Protein AF-A0A537MRG8-F1 (afdb_monomer_lite)

Radius of gyration: 18.33 Å; chains: 1; bounding box: 42×46×50 Å

Structure (mmCIF, N/CA/C/O backbone):
data_AF-A0A537MRG8-F1
#
_entry.id   AF-A0A537MRG8-F1
#
loop_
_atom_site.group_PDB
_atom_site.id
_atom_site.type_symbol
_atom_site.label_atom_id
_atom_site.label_alt_id
_atom_site.label_comp_id
_atom_site.label_asym_id
_atom_site.label_entity_id
_atom_site.label_seq_id
_atom_site.pdbx_PDB_ins_code
_atom_site.Cartn_x
_atom_site.Cartn_y
_atom_site.Cartn_z
_atom_site.occupancy
_atom_site.B_iso_or_equiv
_atom_site.auth_seq_id
_atom_site.auth_comp_id
_atom_site.auth_asym_id
_atom_site.auth_atom_id
_atom_site.pdbx_PDB_model_num
ATOM 1 N N . GLY A 1 1 ? -8.020 13.668 -5.322 1.00 26.58 1 GLY A N 1
ATOM 2 C CA . GLY A 1 1 ? -7.681 13.907 -3.895 1.00 26.58 1 GLY A CA 1
ATOM 3 C C . GLY A 1 1 ? -6.526 13.004 -3.499 1.00 26.58 1 GLY A C 1
ATOM 4 O O . GLY A 1 1 ? -6.367 12.020 -4.192 1.00 26.58 1 GLY A O 1
ATOM 5 N N . TYR A 1 2 ? -5.700 13.325 -2.490 1.00 33.53 2 TYR A N 1
ATOM 6 C CA . TYR A 1 2 ? -4.350 12.738 -2.342 1.00 33.53 2 TYR A CA 1
ATOM 7 C C . TYR A 1 2 ? -3.866 12.611 -0.873 1.00 33.53 2 TYR A C 1
ATOM 9 O O . TYR A 1 2 ? -4.000 13.575 -0.134 1.00 33.53 2 TYR A O 1
ATOM 17 N N . LEU A 1 3 ? -3.233 11.497 -0.453 1.00 45.75 3 LEU A N 1
ATOM 18 C CA . LEU A 1 3 ? -3.156 11.087 0.971 1.00 45.75 3 LEU A CA 1
ATOM 19 C C . LEU A 1 3 ? -1.751 10.579 1.432 1.00 45.75 3 LEU A C 1
ATOM 21 O O . LEU A 1 3 ? -1.005 10.009 0.633 1.00 45.75 3 LEU A O 1
ATOM 25 N N . ALA A 1 4 ? -1.395 10.826 2.708 1.00 33.62 4 ALA A N 1
ATOM 26 C CA . ALA A 1 4 ? -0.405 10.108 3.549 1.00 33.62 4 ALA A CA 1
ATOM 27 C C . ALA A 1 4 ? -0.673 10.315 5.067 1.00 33.62 4 ALA A C 1
ATOM 29 O O . ALA A 1 4 ? -1.428 11.216 5.421 1.00 33.62 4 ALA A O 1
ATOM 30 N N . ILE A 1 5 ? -0.070 9.497 5.950 1.00 36.22 5 ILE A N 1
ATOM 31 C CA . ILE A 1 5 ? -0.552 9.100 7.297 1.00 36.22 5 ILE A CA 1
ATOM 32 C C . ILE A 1 5 ? 0.479 9.387 8.428 1.00 36.22 5 ILE A C 1
ATOM 34 O O . ILE A 1 5 ? 1.421 8.621 8.518 1.00 36.22 5 ILE A O 1
ATOM 38 N N . PHE A 1 6 ? 0.295 10.353 9.369 1.00 37.19 6 PHE A N 1
ATOM 39 C CA . PHE A 1 6 ? 1.026 10.436 10.684 1.00 37.19 6 PHE A CA 1
ATOM 40 C C . PHE A 1 6 ? 0.297 11.207 11.848 1.00 37.19 6 PHE A C 1
ATOM 42 O O . PHE A 1 6 ? -0.435 12.138 11.521 1.00 37.19 6 PHE A O 1
ATOM 49 N N . PRO A 1 7 ? 0.540 10.905 13.173 1.00 34.91 7 PRO A N 1
ATOM 50 C CA . PRO A 1 7 ? -0.401 10.927 14.349 1.00 34.91 7 PRO A CA 1
ATOM 51 C C . PRO A 1 7 ? -0.646 12.228 15.138 1.00 34.91 7 PRO A C 1
ATOM 53 O O . PRO A 1 7 ? 0.314 12.911 15.484 1.00 34.91 7 PRO A O 1
ATOM 56 N N . THR A 1 8 ? -1.916 12.518 15.518 1.00 37.12 8 THR A N 1
ATOM 57 C CA . THR A 1 8 ? -2.531 12.426 16.892 1.00 37.12 8 THR A CA 1
ATOM 58 C C . THR A 1 8 ? -3.791 13.314 17.136 1.00 37.12 8 THR A C 1
ATOM 60 O O . THR A 1 8 ? -3.870 14.431 16.637 1.00 37.12 8 THR A O 1
ATOM 63 N N . ASP A 1 9 ? -4.691 12.794 18.002 1.00 35.81 9 ASP A N 1
ATOM 64 C CA . ASP A 1 9 ? -5.898 13.349 18.688 1.00 35.81 9 ASP A CA 1
ATOM 65 C C . ASP A 1 9 ? -7.222 13.483 17.893 1.00 35.81 9 ASP A C 1
ATOM 67 O O . ASP A 1 9 ? -7.313 14.141 16.864 1.00 35.81 9 ASP A O 1
ATOM 71 N N . THR A 1 10 ? -8.272 12.826 18.406 1.00 43.25 10 THR A N 1
ATOM 72 C CA . THR A 1 10 ? -9.605 12.638 17.805 1.00 43.25 10 THR A CA 1
ATOM 73 C C . THR A 1 10 ? -10.683 13.578 18.352 1.00 43.25 10 THR A C 1
ATOM 75 O O . THR A 1 10 ? -11.844 13.445 17.971 1.00 43.25 10 THR A O 1
ATOM 78 N N . THR A 1 11 ? -10.360 14.484 19.278 1.00 38.44 11 THR A N 1
ATOM 79 C CA . THR A 1 11 ? -11.381 15.298 19.978 1.00 38.44 11 THR A CA 1
ATOM 80 C C . THR A 1 11 ? -11.434 16.761 19.552 1.00 38.44 11 THR A C 1
ATOM 82 O O . THR A 1 11 ? -12.412 17.458 19.811 1.00 38.44 11 THR A O 1
ATOM 85 N N . THR A 1 12 ? -10.436 17.213 18.804 1.00 41.94 12 THR A N 1
ATOM 86 C CA . THR A 1 12 ? -10.460 18.468 18.060 1.00 41.94 12 THR A CA 1
ATOM 87 C C . THR A 1 12 ? -9.835 18.178 16.701 1.00 41.94 12 THR A C 1
ATOM 89 O O . THR A 1 12 ? -8.902 17.389 16.611 1.00 41.94 12 THR A O 1
ATOM 92 N N . GLN A 1 13 ? -10.346 18.766 15.623 1.00 45.41 13 GLN A N 1
ATOM 93 C CA . GLN A 1 13 ? -9.707 18.723 14.302 1.00 45.41 13 GLN A CA 1
ATOM 94 C C . GLN A 1 13 ? -8.934 20.043 14.093 1.00 45.41 13 GLN A C 1
ATOM 96 O O . GLN A 1 13 ? -9.437 20.921 13.394 1.00 45.41 13 GLN A O 1
ATOM 101 N N . PRO A 1 14 ? -7.753 20.271 14.709 1.00 38.09 14 PRO A N 1
ATOM 102 C CA . PRO A 1 14 ? -7.006 21.517 14.524 1.00 38.09 14 PRO A CA 1
ATOM 103 C C . PRO A 1 14 ? -6.189 21.558 13.217 1.00 38.09 14 PRO A C 1
ATOM 105 O O . PRO A 1 14 ? -5.511 22.546 12.958 1.00 38.09 14 PRO A O 1
ATOM 108 N N . TRP A 1 15 ? -6.244 20.522 12.369 1.00 42.97 15 TRP A N 1
ATOM 109 C CA . TRP A 1 15 ? -5.347 20.360 11.209 1.00 42.97 15 TRP A CA 1
ATOM 110 C C . TRP A 1 15 ? -5.985 20.629 9.847 1.00 42.97 15 TRP A C 1
ATOM 112 O O . TRP A 1 15 ? -5.374 20.358 8.816 1.00 42.97 15 TRP A O 1
ATOM 122 N N . ASN A 1 16 ? -7.128 21.317 9.831 1.00 42.66 16 ASN A N 1
ATOM 123 C CA . ASN A 1 16 ? -7.605 22.006 8.628 1.00 42.66 16 ASN A CA 1
ATOM 124 C C . ASN A 1 16 ? -6.669 23.140 8.153 1.00 42.66 16 ASN A C 1
ATOM 126 O O . ASN A 1 16 ? -6.957 23.854 7.190 1.00 42.66 16 ASN A O 1
ATOM 130 N N . SER A 1 17 ? -5.523 23.283 8.801 1.00 43.06 17 SER A N 1
ATOM 131 C CA . SER A 1 17 ? -4.422 24.121 8.391 1.00 43.06 17 SER A CA 1
ATOM 132 C C . SER A 1 17 ? -3.113 23.409 8.725 1.00 43.06 17 SER A C 1
ATOM 134 O O . SER A 1 17 ? -2.614 23.509 9.847 1.00 43.06 17 SER A O 1
ATOM 136 N N . LEU A 1 18 ? -2.454 22.812 7.725 1.00 49.34 18 LEU A N 1
ATOM 137 C CA . LEU A 1 18 ? -1.038 23.170 7.615 1.00 49.34 18 LEU A CA 1
ATOM 138 C C . LEU A 1 18 ? -1.045 24.707 7.610 1.00 49.34 18 LEU A C 1
ATOM 140 O O . LEU A 1 18 ? -1.823 25.262 6.832 1.00 49.34 18 LEU A O 1
ATOM 144 N N . PRO A 1 19 ? -0.283 25.407 8.471 1.00 51.12 19 PRO A N 1
ATOM 145 C CA . PRO A 1 19 ? -0.430 26.858 8.653 1.00 51.12 19 PRO A CA 1
ATOM 146 C C . PRO A 1 19 ? -0.385 27.659 7.339 1.00 51.12 19 PRO A C 1
ATOM 148 O O . PRO A 1 19 ? -0.826 28.801 7.284 1.00 51.12 19 PRO A O 1
ATOM 151 N N . THR A 1 20 ? 0.150 27.043 6.283 1.00 54.97 20 THR A N 1
ATOM 152 C CA . THR A 1 20 ? 0.367 27.593 4.951 1.00 54.97 20 THR A CA 1
ATOM 153 C C . THR A 1 20 ? -0.461 26.952 3.826 1.00 54.97 20 THR A C 1
ATOM 155 O O . THR A 1 20 ? -0.410 27.470 2.714 1.00 54.97 20 THR A O 1
ATOM 158 N N . ILE A 1 21 ? -1.211 25.861 4.053 1.00 60.81 21 ILE A N 1
ATOM 159 C CA . ILE A 1 21 ? -2.010 25.196 3.003 1.00 60.81 21 ILE A CA 1
ATOM 160 C C . ILE A 1 21 ? -3.484 25.180 3.417 1.00 60.81 21 ILE A C 1
ATOM 162 O O . ILE A 1 21 ? -3.858 24.408 4.303 1.00 60.81 21 ILE A O 1
ATOM 166 N N . PRO A 1 22 ? -4.333 26.013 2.786 1.00 59.59 22 PRO A N 1
ATOM 167 C CA . PRO A 1 22 ? -5.773 25.954 2.985 1.00 59.59 22 PRO A CA 1
ATOM 168 C C . PRO A 1 22 ? -6.305 24.556 2.656 1.00 59.59 22 PRO A C 1
ATOM 170 O O . PRO A 1 22 ? -6.003 24.016 1.591 1.00 59.59 22 PRO A O 1
ATOM 173 N N . THR A 1 23 ? -7.125 23.993 3.543 1.00 63.94 23 THR A N 1
ATOM 174 C CA . THR A 1 23 ? -7.854 22.738 3.296 1.00 63.94 23 THR A CA 1
ATOM 175 C C . THR A 1 23 ? -9.338 23.064 3.110 1.00 63.94 23 THR A C 1
ATOM 177 O O . THR A 1 23 ? -10.107 23.053 4.060 1.00 63.94 23 THR A O 1
ATOM 180 N N . PRO A 1 24 ? -9.777 23.502 1.923 1.00 58.25 24 PRO A N 1
ATOM 181 C CA . PRO A 1 24 ? -11.150 23.974 1.757 1.00 58.25 24 PRO A CA 1
ATOM 182 C C . PRO A 1 24 ? -12.202 22.861 1.891 1.00 58.25 24 PRO A C 1
ATOM 184 O O . PRO A 1 24 ? -13.358 23.178 2.164 1.00 58.25 24 PRO A O 1
ATOM 187 N N . TYR A 1 25 ? -11.834 21.586 1.697 1.00 64.94 25 TYR A N 1
ATOM 188 C CA . TYR A 1 25 ? -12.787 20.469 1.692 1.00 64.94 25 TYR A CA 1
ATOM 189 C C . TYR A 1 25 ? -12.665 19.522 2.891 1.00 64.94 25 TYR A C 1
ATOM 191 O O . TYR A 1 25 ? -13.587 18.742 3.133 1.00 64.94 25 TYR A O 1
ATOM 199 N N . HIS A 1 26 ? -11.563 19.588 3.646 1.00 68.56 26 HIS A N 1
ATOM 200 C CA . HIS A 1 26 ? -11.284 18.740 4.817 1.00 68.56 26 HIS A CA 1
ATOM 201 C C . HIS A 1 26 ? -11.336 17.230 4.507 1.00 68.56 26 HIS A C 1
ATOM 203 O O . HIS A 1 26 ? -11.652 16.396 5.357 1.00 68.56 26 HIS A O 1
ATOM 209 N N . SER A 1 27 ? -11.051 16.881 3.254 1.00 75.56 27 SER A N 1
ATOM 210 C CA . SER A 1 27 ? -11.062 15.515 2.717 1.00 75.56 27 SER A CA 1
ATOM 211 C C . SER A 1 27 ? -9.839 15.215 1.853 1.00 75.56 27 SER A C 1
ATOM 213 O O . SER A 1 27 ? -9.777 14.205 1.145 1.00 75.56 27 SER A O 1
ATOM 215 N N . GLU A 1 28 ? -8.886 16.141 1.844 1.00 76.38 28 GLU A N 1
ATOM 216 C CA . GLU A 1 28 ? -7.666 16.057 1.069 1.00 76.38 28 GLU A CA 1
ATOM 217 C C . GLU A 1 28 ? -6.795 14.932 1.622 1.00 76.38 28 GLU A C 1
ATOM 219 O O . GLU A 1 28 ? -6.396 14.068 0.849 1.00 76.38 28 GLU A O 1
ATOM 224 N N . MET A 1 29 ? -6.618 14.872 2.944 1.00 79.25 29 MET A N 1
ATOM 225 C CA . MET A 1 29 ? -5.768 13.906 3.636 1.00 79.25 29 MET A CA 1
ATOM 226 C C . MET A 1 29 ? -6.483 13.315 4.857 1.00 79.25 29 MET A C 1
ATOM 228 O O . MET A 1 29 ? -7.200 14.019 5.564 1.00 79.25 29 MET A O 1
ATOM 232 N N . TYR A 1 30 ? -6.261 12.024 5.109 1.00 85.25 30 TYR A N 1
ATOM 233 C CA . TYR A 1 30 ? -6.731 11.337 6.304 1.00 85.25 30 TYR A CA 1
ATOM 234 C C . TYR A 1 30 ? -5.598 10.593 6.971 1.00 85.25 30 TYR A C 1
ATOM 236 O O . TYR A 1 30 ? -4.721 10.035 6.317 1.00 85.25 30 TYR A O 1
ATOM 244 N N . GLN A 1 31 ? -5.685 10.509 8.288 1.00 83.62 31 GLN A N 1
ATOM 245 C CA . GLN A 1 31 ? -4.801 9.673 9.054 1.00 83.62 31 GLN A CA 1
ATOM 246 C C . GLN A 1 31 ? -5.580 8.569 9.762 1.00 83.62 31 GLN A C 1
ATOM 248 O O . GLN A 1 31 ? -6.568 8.829 10.445 1.00 83.62 31 GLN A O 1
ATOM 253 N N . LEU A 1 32 ? -5.095 7.337 9.614 1.00 90.38 32 LEU A N 1
ATOM 254 C CA . LEU A 1 32 ? -5.605 6.176 10.330 1.00 90.38 32 LEU A CA 1
ATOM 255 C C . LEU A 1 32 ? -5.055 6.097 11.760 1.00 90.38 32 LEU A C 1
ATOM 257 O O . LEU A 1 32 ? -4.070 6.746 12.120 1.00 90.38 32 LEU A O 1
ATOM 261 N N . ASN A 1 33 ? -5.693 5.259 12.574 1.00 93.00 33 ASN A N 1
ATOM 262 C CA . ASN A 1 33 ? -5.298 5.023 13.956 1.00 93.00 33 ASN A CA 1
ATOM 263 C C . ASN A 1 33 ? -3.932 4.306 14.031 1.00 93.00 33 ASN A C 1
ATOM 265 O O . ASN A 1 33 ? -3.812 3.132 13.682 1.00 93.00 33 ASN A O 1
ATOM 269 N N . GLU A 1 34 ? -2.911 5.010 14.528 1.00 91.38 34 GLU A N 1
ATOM 270 C CA . GLU A 1 34 ? -1.534 4.497 14.613 1.00 91.38 34 GLU A CA 1
ATOM 271 C C . GLU A 1 34 ? -1.417 3.268 15.525 1.00 91.38 34 GLU A C 1
ATOM 273 O O . GLU A 1 34 ? -0.714 2.319 15.198 1.00 91.38 34 GLU A O 1
ATOM 278 N N . ALA A 1 35 ? -2.129 3.240 16.656 1.00 94.06 35 ALA A N 1
ATOM 279 C CA . ALA A 1 35 ? -2.074 2.103 17.573 1.00 94.06 35 ALA A CA 1
ATOM 280 C C . ALA A 1 35 ? -2.630 0.829 16.916 1.00 94.06 35 ALA A C 1
ATOM 282 O O . ALA A 1 35 ? -2.036 -0.244 17.042 1.00 94.06 35 ALA A O 1
ATOM 283 N N . LEU A 1 36 ? -3.735 0.952 16.172 1.00 96.25 36 LEU A N 1
ATOM 284 C CA . LEU A 1 36 ? -4.304 -0.143 15.391 1.00 96.25 36 LEU A CA 1
ATOM 285 C C . LEU A 1 36 ? -3.321 -0.597 14.312 1.00 96.25 36 LEU A C 1
ATOM 287 O O . LEU A 1 36 ? -3.070 -1.792 14.190 1.00 96.25 36 LEU A O 1
ATOM 291 N N . LEU A 1 37 ? -2.730 0.344 13.574 1.00 95.69 37 LEU A N 1
ATOM 292 C CA . LEU A 1 37 ? -1.744 0.058 12.535 1.00 95.69 37 LEU A CA 1
ATOM 293 C C . LEU A 1 37 ? -0.548 -0.722 13.098 1.00 95.69 37 LEU A C 1
ATOM 295 O O . LEU A 1 37 ? -0.218 -1.791 12.583 1.00 95.69 37 LEU A O 1
ATOM 299 N N . GLN A 1 38 ? 0.068 -0.243 14.183 1.00 96.31 38 GLN A N 1
ATOM 300 C CA . GLN A 1 38 ? 1.210 -0.916 14.810 1.00 96.31 38 GLN A CA 1
ATOM 301 C C . GLN A 1 38 ? 0.835 -2.312 15.320 1.00 96.31 38 GLN A C 1
ATOM 303 O O . GLN A 1 38 ? 1.601 -3.267 15.160 1.00 96.31 38 GLN A O 1
ATOM 308 N N . LYS A 1 39 ? -0.377 -2.476 15.869 1.00 97.19 39 LYS A N 1
ATOM 309 C CA . LYS A 1 39 ? -0.876 -3.793 16.274 1.00 97.19 39 LYS A CA 1
ATOM 310 C C . LYS A 1 39 ? -1.035 -4.726 15.075 1.00 97.19 39 LYS A C 1
ATOM 312 O O . LYS A 1 39 ? -0.564 -5.861 15.143 1.00 97.19 39 LYS A O 1
ATOM 317 N N . VAL A 1 40 ? -1.630 -4.259 13.977 1.00 96.88 40 VAL A N 1
ATOM 318 C CA . VAL A 1 40 ? -1.764 -5.032 12.733 1.00 96.88 40 VAL A CA 1
ATOM 319 C C . VAL A 1 40 ? -0.387 -5.456 12.220 1.00 96.88 40 VAL A C 1
ATOM 321 O O . VAL A 1 40 ? -0.186 -6.640 11.965 1.00 96.88 40 VAL A O 1
ATOM 324 N N . LEU A 1 41 ? 0.590 -4.547 12.143 1.00 97.00 41 LEU A N 1
ATOM 325 C CA . LEU A 1 41 ? 1.954 -4.877 11.709 1.00 97.00 41 LEU A CA 1
ATOM 326 C C . LEU A 1 41 ? 2.632 -5.910 12.607 1.00 97.00 41 LEU A C 1
ATOM 328 O O . LEU A 1 41 ? 3.313 -6.807 12.107 1.00 97.00 41 LEU A O 1
ATOM 332 N N . SER A 1 42 ? 2.434 -5.832 13.925 1.00 97.25 42 SER A N 1
ATOM 333 C CA . SER A 1 42 ? 3.006 -6.813 14.856 1.00 97.25 42 SER A CA 1
ATOM 334 C C . SER A 1 42 ? 2.516 -8.243 14.585 1.00 97.25 42 SER A C 1
ATOM 336 O O . SER A 1 42 ? 3.250 -9.201 14.824 1.00 97.25 42 SER A O 1
ATOM 338 N N . LEU A 1 43 ? 1.303 -8.383 14.036 1.00 97.81 43 LEU A N 1
ATOM 339 C CA . LEU A 1 43 ? 0.678 -9.665 13.709 1.00 97.81 43 LEU A CA 1
ATOM 340 C C . LEU A 1 43 ? 1.019 -10.154 12.294 1.00 97.81 43 LEU A C 1
ATOM 342 O O . LEU A 1 43 ? 0.956 -11.354 12.037 1.00 97.81 43 LEU A O 1
ATOM 346 N N . THR A 1 44 ? 1.356 -9.249 11.371 1.00 98.06 44 THR A N 1
ATOM 347 C CA . THR A 1 44 ? 1.412 -9.554 9.928 1.00 98.06 44 THR A CA 1
ATOM 348 C C . THR A 1 44 ? 2.799 -9.397 9.303 1.00 98.06 44 THR A C 1
ATOM 350 O O . THR A 1 44 ? 3.082 -10.036 8.294 1.00 98.06 44 THR A O 1
ATOM 353 N N . SER A 1 45 ? 3.708 -8.628 9.913 1.00 96.62 45 SER A N 1
ATOM 354 C CA . SER A 1 45 ? 5.045 -8.309 9.365 1.00 96.62 45 SER A CA 1
ATOM 355 C C . SER A 1 45 ? 5.939 -9.518 9.075 1.00 96.62 45 SER A C 1
ATOM 357 O O . SER A 1 45 ? 6.853 -9.425 8.260 1.00 96.62 45 SER A O 1
ATOM 359 N N . LYS A 1 46 ? 5.686 -10.653 9.735 1.00 96.75 46 LYS A N 1
ATOM 360 C CA . LYS A 1 46 ? 6.464 -11.893 9.587 1.00 96.75 46 LYS A CA 1
ATOM 361 C C . LYS A 1 46 ? 5.821 -12.917 8.653 1.00 96.75 46 LYS A C 1
ATOM 363 O O . LYS A 1 46 ? 6.339 -14.025 8.541 1.00 96.75 46 LYS A O 1
ATOM 368 N N . VAL A 1 47 ? 4.686 -12.593 8.033 1.00 97.94 47 VAL A N 1
ATOM 369 C CA . VAL A 1 47 ? 4.060 -13.488 7.056 1.00 97.94 47 VAL A CA 1
ATOM 370 C C . VAL A 1 47 ? 4.986 -13.617 5.854 1.00 97.94 47 VAL A C 1
ATOM 372 O O . VAL A 1 47 ? 5.365 -12.619 5.243 1.00 97.94 47 VAL A O 1
ATOM 375 N N . ASP A 1 48 ? 5.326 -14.854 5.505 1.00 97.62 48 ASP A N 1
ATOM 376 C CA . ASP A 1 48 ? 6.037 -15.138 4.269 1.00 97.62 48 ASP A CA 1
ATOM 377 C C . ASP A 1 48 ? 5.086 -14.968 3.078 1.00 97.62 48 ASP A C 1
ATOM 379 O O . ASP A 1 48 ? 4.149 -15.744 2.891 1.00 97.62 48 ASP A O 1
ATOM 383 N N . LEU A 1 49 ? 5.319 -13.919 2.289 1.00 98.25 49 LEU A N 1
ATOM 384 C CA . LEU A 1 49 ? 4.566 -13.622 1.070 1.00 98.25 49 LEU A CA 1
ATOM 385 C C . LEU A 1 49 ? 5.264 -14.142 -0.195 1.00 98.25 49 LEU A C 1
ATOM 387 O O . LEU A 1 49 ? 4.702 -14.044 -1.290 1.00 98.25 49 LEU A O 1
ATOM 391 N N . THR A 1 50 ? 6.481 -14.682 -0.069 1.00 97.62 50 THR A N 1
ATOM 392 C CA . THR A 1 50 ? 7.288 -15.142 -1.210 1.00 97.62 50 THR A CA 1
ATOM 393 C C . THR A 1 50 ? 6.730 -16.415 -1.837 1.00 97.62 50 THR A C 1
ATOM 395 O O . THR A 1 50 ? 6.896 -16.631 -3.033 1.00 97.62 50 THR A O 1
ATOM 398 N N . VAL A 1 51 ? 5.963 -17.196 -1.072 1.00 96.88 51 VAL A N 1
ATOM 399 C CA . VAL A 1 51 ? 5.234 -18.380 -1.554 1.00 96.88 51 VAL A CA 1
ATOM 400 C C . VAL A 1 51 ? 4.234 -18.083 -2.675 1.00 96.88 51 VAL A C 1
ATOM 402 O O . VAL A 1 51 ? 3.950 -18.967 -3.477 1.00 96.88 51 VAL A O 1
ATOM 405 N N . ASN A 1 52 ? 3.712 -16.854 -2.753 1.00 97.44 52 ASN A N 1
ATOM 406 C CA . ASN A 1 52 ? 2.777 -16.433 -3.802 1.00 97.44 52 ASN A CA 1
ATOM 407 C C . ASN A 1 52 ? 3.456 -15.622 -4.914 1.00 97.44 52 ASN A C 1
ATOM 409 O O . ASN A 1 52 ? 2.777 -15.124 -5.813 1.00 97.44 52 ASN A O 1
ATOM 413 N N . ASP A 1 53 ? 4.771 -15.419 -4.835 1.00 97.38 53 ASP A N 1
ATOM 414 C CA . ASP A 1 53 ? 5.515 -14.655 -5.827 1.00 97.38 53 ASP A CA 1
ATOM 415 C C . ASP A 1 53 ? 5.626 -15.432 -7.146 1.00 97.38 53 ASP A C 1
ATOM 417 O O . ASP A 1 53 ? 5.740 -16.657 -7.165 1.00 97.38 53 ASP A O 1
ATOM 421 N N . SER A 1 54 ? 5.601 -14.721 -8.272 1.00 96.19 54 SER A N 1
ATOM 422 C CA . SER A 1 54 ? 5.626 -15.340 -9.599 1.00 96.19 54 SER A CA 1
ATOM 423 C C . SER A 1 54 ? 6.982 -15.144 -10.271 1.00 96.19 54 SER A C 1
ATOM 425 O O . SER A 1 54 ? 7.637 -14.117 -10.093 1.00 96.19 54 SER A O 1
ATOM 427 N N . ALA A 1 55 ? 7.403 -16.105 -11.099 1.00 97.06 55 ALA A N 1
ATOM 428 C CA . ALA A 1 55 ? 8.629 -15.965 -11.890 1.00 97.06 55 ALA A CA 1
ATOM 429 C C . ALA A 1 55 ? 8.584 -14.722 -12.802 1.00 97.06 55 ALA A C 1
ATOM 431 O O . ALA A 1 55 ? 9.595 -14.044 -12.975 1.00 97.06 55 ALA A O 1
ATOM 432 N N . ALA A 1 56 ? 7.400 -14.380 -13.325 1.00 96.38 56 ALA A N 1
ATOM 433 C CA . ALA A 1 56 ? 7.183 -13.166 -14.109 1.00 96.38 56 ALA A CA 1
ATOM 434 C C . ALA A 1 56 ? 7.414 -11.894 -13.274 1.00 96.38 56 ALA A C 1
ATOM 436 O O . ALA A 1 56 ? 8.154 -11.011 -13.704 1.00 96.38 56 ALA A O 1
ATOM 437 N N . ALA A 1 57 ? 6.860 -11.822 -12.057 1.00 97.50 57 ALA A N 1
ATOM 438 C CA . ALA A 1 57 ? 7.071 -10.689 -11.158 1.00 97.50 57 ALA A CA 1
ATOM 439 C C . ALA A 1 57 ? 8.531 -10.560 -10.712 1.00 97.50 57 ALA A C 1
ATOM 441 O O . ALA A 1 57 ? 9.043 -9.444 -10.626 1.00 97.50 57 ALA A O 1
ATOM 442 N N . GLN A 1 58 ? 9.211 -11.683 -10.464 1.00 98.00 58 GLN A N 1
ATOM 443 C CA . GLN A 1 58 ? 10.642 -11.729 -10.151 1.00 98.00 58 GLN A CA 1
ATOM 444 C C . GLN A 1 58 ? 11.485 -11.167 -11.297 1.00 98.00 58 GLN A C 1
ATOM 446 O O . GLN A 1 58 ? 12.303 -10.269 -11.083 1.00 98.00 58 GLN A O 1
ATOM 451 N N . ALA A 1 59 ? 11.252 -11.653 -12.517 1.00 97.44 59 ALA A N 1
ATOM 452 C CA . ALA A 1 59 ? 11.975 -11.208 -13.701 1.00 97.44 59 ALA A CA 1
ATOM 453 C C . ALA A 1 59 ? 11.714 -9.727 -14.015 1.00 97.44 59 ALA A C 1
ATOM 455 O O . ALA A 1 59 ? 12.657 -8.988 -14.295 1.00 97.44 59 ALA A O 1
ATOM 456 N N . TYR A 1 60 ? 10.457 -9.276 -13.933 1.00 97.69 60 TYR A N 1
ATOM 457 C CA . TYR A 1 60 ? 10.094 -7.887 -14.212 1.00 97.69 60 TYR A CA 1
ATOM 458 C C . TYR A 1 60 ? 10.750 -6.929 -13.215 1.00 97.69 60 TYR A C 1
ATOM 460 O O . TYR A 1 60 ? 11.466 -6.007 -13.611 1.00 97.69 60 TYR A O 1
ATOM 468 N N . ARG A 1 61 ? 10.590 -7.175 -11.907 1.00 97.56 61 ARG A N 1
ATOM 469 C CA . ARG A 1 61 ? 11.153 -6.281 -10.887 1.00 97.56 61 ARG A CA 1
ATOM 470 C C . ARG A 1 61 ? 12.684 -6.298 -10.842 1.00 97.56 61 ARG A C 1
ATOM 472 O O . ARG A 1 61 ? 13.288 -5.318 -10.417 1.00 97.56 61 ARG A O 1
ATOM 479 N N . GLY A 1 62 ? 13.316 -7.367 -11.336 1.00 97.62 62 GLY A N 1
ATOM 480 C CA . GLY A 1 62 ? 14.770 -7.478 -11.496 1.00 97.62 62 GLY A CA 1
ATOM 481 C C . GLY A 1 62 ? 15.396 -6.411 -12.404 1.00 97.62 62 GLY A C 1
ATOM 482 O O . GLY A 1 62 ? 16.604 -6.194 -12.340 1.00 97.62 62 GLY A O 1
ATOM 483 N N . ARG A 1 63 ? 14.587 -5.713 -13.211 1.00 96.94 63 ARG A N 1
ATOM 484 C CA . ARG A 1 63 ? 15.023 -4.660 -14.144 1.00 96.94 63 ARG A CA 1
ATOM 485 C C . ARG A 1 63 ? 15.207 -3.294 -13.485 1.00 96.94 63 ARG A C 1
ATOM 487 O O . ARG A 1 63 ? 15.808 -2.405 -14.083 1.00 96.94 63 ARG A O 1
ATOM 494 N N . TYR A 1 64 ? 14.707 -3.117 -12.265 1.00 97.44 64 TYR A N 1
ATOM 495 C CA . TYR A 1 64 ? 14.871 -1.874 -11.517 1.00 97.44 64 TYR A CA 1
ATOM 496 C C . TYR A 1 64 ? 16.255 -1.793 -10.863 1.00 97.44 64 TYR A C 1
ATOM 498 O O . TYR A 1 64 ? 16.831 -2.790 -10.413 1.00 97.44 64 TYR A O 1
ATOM 506 N N . ALA A 1 65 ? 16.801 -0.583 -10.758 1.00 95.56 65 ALA A N 1
ATOM 507 C CA . ALA A 1 65 ? 18.074 -0.362 -10.074 1.00 95.56 65 ALA A CA 1
ATOM 508 C C . ALA A 1 65 ? 17.889 -0.363 -8.546 1.00 95.56 65 ALA A C 1
ATOM 510 O O . ALA A 1 65 ? 18.741 -0.853 -7.797 1.00 95.56 65 ALA A O 1
ATOM 511 N N . GLU A 1 66 ? 16.742 0.129 -8.091 1.00 95.00 66 GLU A N 1
ATOM 512 C CA . GLU A 1 66 ? 16.382 0.364 -6.704 1.00 95.00 66 GLU A CA 1
ATOM 513 C C . GLU A 1 66 ? 16.209 -0.954 -5.940 1.00 95.00 66 GLU A C 1
ATOM 515 O O . GLU A 1 66 ? 15.445 -1.839 -6.330 1.00 95.00 66 GLU A O 1
ATOM 520 N N . ALA A 1 67 ? 16.886 -1.082 -4.795 1.00 95.38 67 ALA A N 1
ATOM 521 C CA . ALA A 1 67 ? 16.815 -2.290 -3.970 1.00 95.38 67 ALA A CA 1
ATOM 522 C C . ALA A 1 67 ? 15.384 -2.597 -3.498 1.00 95.38 67 ALA A C 1
ATOM 524 O O . ALA A 1 67 ? 14.968 -3.751 -3.519 1.00 95.38 67 ALA A O 1
ATOM 525 N N . LYS A 1 68 ? 14.612 -1.560 -3.134 1.00 93.19 68 LYS A N 1
ATOM 526 C CA . LYS A 1 68 ? 13.208 -1.714 -2.721 1.00 93.19 68 LYS A CA 1
ATOM 527 C C . LYS A 1 68 ? 12.311 -2.220 -3.852 1.00 93.19 68 LYS A C 1
ATOM 529 O O . LYS A 1 68 ? 11.424 -3.015 -3.581 1.00 93.19 68 LYS A O 1
ATOM 534 N N . ALA A 1 69 ? 12.550 -1.799 -5.095 1.00 95.44 69 ALA A N 1
ATOM 535 C CA . ALA A 1 69 ? 11.764 -2.254 -6.242 1.00 95.44 69 ALA A CA 1
ATOM 536 C C . ALA A 1 69 ? 12.045 -3.729 -6.575 1.00 95.44 69 ALA A C 1
ATOM 538 O O . ALA A 1 69 ? 11.127 -4.468 -6.908 1.00 95.44 69 ALA A O 1
ATOM 539 N N . LYS A 1 70 ? 13.298 -4.176 -6.420 1.00 96.31 70 LYS A N 1
ATOM 540 C CA . LYS A 1 70 ? 13.714 -5.571 -6.650 1.00 96.31 70 LYS A CA 1
ATOM 541 C C . LYS A 1 70 ? 13.301 -6.551 -5.552 1.00 96.31 70 LYS A C 1
ATOM 543 O O . LYS A 1 70 ? 13.328 -7.764 -5.777 1.00 96.31 70 LYS A O 1
ATOM 548 N N . ALA A 1 71 ? 12.998 -6.046 -4.360 1.00 96.88 71 ALA A N 1
ATOM 549 C CA . ALA A 1 71 ? 12.776 -6.874 -3.187 1.00 96.88 71 ALA A CA 1
ATOM 550 C C . ALA A 1 71 ? 11.615 -7.869 -3.399 1.00 96.88 71 ALA A C 1
ATOM 552 O O . ALA A 1 71 ? 10.647 -7.552 -4.094 1.00 96.88 71 ALA A O 1
ATOM 553 N N . PRO A 1 72 ? 11.689 -9.076 -2.809 1.00 97.56 72 PRO A N 1
ATOM 554 C CA . PRO A 1 72 ? 10.538 -9.968 -2.715 1.00 97.56 72 PRO A CA 1
ATOM 555 C C . PRO A 1 72 ? 9.356 -9.303 -1.984 1.00 97.56 72 PRO A C 1
ATOM 557 O O . PRO A 1 72 ? 9.566 -8.367 -1.201 1.00 97.56 72 PRO A O 1
ATOM 560 N N . PRO A 1 73 ? 8.116 -9.780 -2.197 1.00 97.56 73 PRO A N 1
ATOM 561 C CA . PRO A 1 73 ? 6.950 -9.242 -1.507 1.00 97.56 73 PRO A CA 1
ATOM 562 C C . PRO A 1 73 ? 7.095 -9.382 0.013 1.00 97.56 73 PRO A C 1
ATOM 564 O O . PRO A 1 73 ? 7.527 -10.412 0.527 1.00 97.56 73 PRO A O 1
ATOM 567 N N . SER A 1 74 ? 6.716 -8.331 0.734 1.00 97.81 74 SER A N 1
ATOM 568 C CA . SER A 1 74 ? 6.725 -8.270 2.197 1.00 97.81 74 SER A CA 1
ATOM 569 C C . SER A 1 74 ? 5.639 -7.314 2.687 1.00 97.81 74 SER A C 1
ATOM 571 O O . SER A 1 74 ? 5.135 -6.486 1.925 1.00 97.81 74 SER A O 1
ATOM 573 N N . VAL A 1 75 ? 5.253 -7.443 3.955 1.00 98.06 75 VAL A N 1
ATOM 574 C CA . VAL A 1 75 ? 4.338 -6.496 4.600 1.00 98.06 75 VAL A CA 1
ATOM 575 C C . VAL A 1 75 ? 5.142 -5.294 5.090 1.00 98.06 75 VAL A C 1
ATOM 577 O O . VAL A 1 75 ? 6.099 -5.455 5.847 1.00 98.06 75 VAL A O 1
ATOM 580 N N . ILE A 1 76 ? 4.740 -4.090 4.681 1.00 95.75 76 ILE A N 1
ATOM 581 C CA . ILE A 1 76 ? 5.395 -2.834 5.061 1.00 95.75 76 ILE A CA 1
ATOM 582 C C . ILE A 1 76 ? 4.376 -1.789 5.523 1.00 95.75 76 ILE A C 1
ATOM 584 O O . ILE A 1 76 ? 3.218 -1.809 5.109 1.00 95.75 76 ILE A O 1
ATOM 588 N N . GLN A 1 77 ? 4.837 -0.850 6.349 1.00 95.88 77 GLN A N 1
ATOM 589 C CA . GLN A 1 77 ? 4.131 0.396 6.638 1.00 95.88 77 GLN A CA 1
ATOM 590 C C . GLN A 1 77 ? 4.551 1.462 5.637 1.00 95.88 77 GLN A C 1
ATOM 592 O O . GLN A 1 77 ? 5.744 1.739 5.496 1.00 95.88 77 GLN A O 1
ATOM 597 N N . CYS A 1 78 ? 3.579 2.071 4.971 1.00 94.81 78 CYS A N 1
ATOM 598 C CA . CYS A 1 78 ? 3.790 3.208 4.090 1.00 94.81 78 CYS A CA 1
ATOM 599 C C . CYS A 1 78 ? 2.449 3.848 3.719 1.00 94.81 78 CYS A C 1
ATOM 601 O O . CYS A 1 78 ? 1.393 3.417 4.185 1.00 94.81 78 CYS A O 1
ATOM 603 N N . ASP A 1 79 ? 2.507 4.859 2.859 1.00 94.75 79 ASP A N 1
ATOM 604 C CA . ASP A 1 79 ? 1.371 5.677 2.481 1.00 94.75 79 ASP A CA 1
ATOM 605 C C . ASP A 1 79 ? 0.930 5.482 1.040 1.00 94.75 79 ASP A C 1
ATOM 607 O O . ASP A 1 79 ? 1.734 5.258 0.125 1.00 94.75 79 ASP A O 1
ATOM 611 N N . THR A 1 80 ? -0.374 5.644 0.842 1.00 94.75 80 THR A N 1
ATOM 612 C CA . THR A 1 80 ? -1.012 5.527 -0.461 1.00 94.75 80 THR A CA 1
ATOM 613 C C . THR A 1 80 ? -1.651 6.834 -0.889 1.00 94.75 80 THR A C 1
ATOM 615 O O . THR A 1 80 ? -2.329 7.493 -0.103 1.00 94.75 80 THR A O 1
ATOM 618 N N . MET A 1 81 ? -1.461 7.196 -2.153 1.00 92.00 81 MET A N 1
ATOM 619 C CA . MET A 1 81 ? -2.081 8.373 -2.742 1.00 92.00 81 MET A CA 1
ATOM 620 C C . MET A 1 81 ? -3.279 7.974 -3.610 1.00 92.00 81 MET A C 1
ATOM 622 O O . MET A 1 81 ? -3.111 7.254 -4.597 1.00 92.00 81 MET A O 1
ATOM 626 N N . ALA A 1 82 ? -4.473 8.481 -3.294 1.00 89.94 82 ALA A N 1
ATOM 627 C CA . ALA A 1 82 ? -5.623 8.322 -4.181 1.00 89.94 82 ALA A CA 1
ATOM 628 C C . ALA A 1 82 ? -5.533 9.235 -5.417 1.00 89.94 82 ALA A C 1
ATOM 630 O O . ALA A 1 82 ? -4.806 10.224 -5.419 1.00 89.94 82 ALA A O 1
ATOM 631 N N . GLY A 1 83 ? -6.299 8.948 -6.462 1.00 87.19 83 GLY A N 1
ATOM 632 C CA . GLY A 1 83 ? -6.515 9.852 -7.587 1.00 87.19 83 GLY A CA 1
ATOM 633 C C . GLY A 1 83 ? -7.729 9.435 -8.412 1.00 87.19 83 GLY A C 1
ATOM 634 O O . GLY A 1 83 ? -8.051 8.256 -8.495 1.00 87.19 83 GLY A O 1
ATOM 635 N N . ASP A 1 84 ? -8.390 10.388 -9.067 1.00 88.19 84 ASP A N 1
ATOM 636 C CA . ASP A 1 84 ? -9.586 10.088 -9.880 1.00 88.19 84 ASP A CA 1
ATOM 637 C C . ASP A 1 84 ? -9.223 9.498 -11.249 1.00 88.19 84 ASP A C 1
ATOM 639 O O . ASP A 1 84 ? -10.073 9.012 -11.990 1.00 8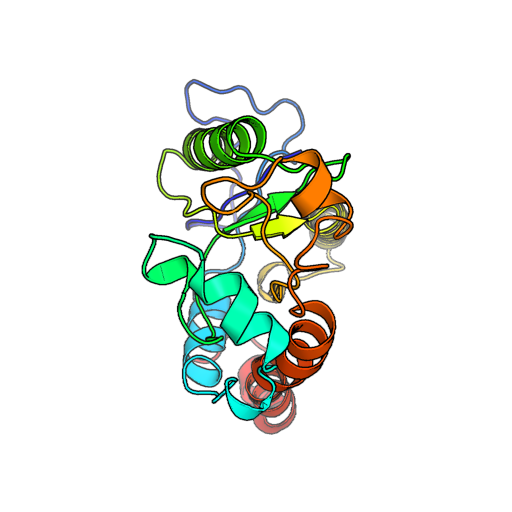8.19 84 ASP A O 1
ATOM 643 N N . THR A 1 85 ? -7.943 9.538 -11.606 1.00 87.81 85 THR A N 1
ATOM 644 C CA . THR A 1 85 ? -7.421 8.994 -12.854 1.00 87.81 85 THR A CA 1
ATOM 645 C C . THR A 1 85 ? -6.249 8.093 -12.542 1.00 87.81 85 THR A C 1
ATOM 647 O O . THR A 1 85 ? -5.305 8.501 -11.859 1.00 87.81 85 THR A O 1
ATOM 650 N N . TRP A 1 86 ? -6.296 6.885 -13.089 1.00 88.62 86 TRP A N 1
ATOM 651 C CA . TRP A 1 86 ? -5.152 5.998 -13.074 1.00 88.62 86 TRP A CA 1
ATOM 652 C C . TRP A 1 86 ? -4.000 6.634 -13.860 1.00 88.62 86 TRP A C 1
ATOM 654 O O . TRP A 1 86 ? -4.155 7.003 -15.026 1.00 88.62 86 TRP A O 1
ATOM 664 N N . PHE A 1 87 ? -2.855 6.814 -13.203 1.00 92.12 87 PHE A N 1
ATOM 665 C CA . PHE A 1 87 ? -1.682 7.457 -13.785 1.00 92.12 87 PHE A CA 1
ATOM 666 C C . PHE A 1 87 ? -0.476 6.526 -13.767 1.00 92.12 87 PHE A C 1
ATOM 668 O O . PHE A 1 87 ? -0.390 5.600 -12.963 1.00 92.12 87 PHE A O 1
ATOM 675 N N . HIS A 1 88 ? 0.484 6.814 -14.645 1.00 95.12 88 HIS A N 1
ATOM 676 C CA . HIS A 1 88 ? 1.724 6.061 -14.727 1.00 95.12 88 HIS A CA 1
ATOM 677 C C . HIS A 1 88 ? 2.849 6.909 -15.323 1.00 95.12 88 HIS A C 1
ATOM 679 O O . HIS A 1 88 ? 2.616 7.803 -16.139 1.00 95.12 88 HIS A O 1
ATOM 685 N N . GLY A 1 89 ? 4.083 6.611 -14.934 1.00 96.69 89 GLY A N 1
ATOM 686 C CA . GLY A 1 89 ? 5.287 7.239 -15.459 1.00 96.69 89 GLY A CA 1
ATOM 687 C C . GLY A 1 89 ? 6.028 8.066 -14.417 1.00 96.69 89 GLY A C 1
ATOM 688 O O . GLY A 1 89 ? 5.452 8.561 -13.450 1.00 96.69 89 GLY A O 1
ATOM 689 N N . ILE A 1 90 ? 7.328 8.247 -14.656 1.00 96.62 90 ILE A N 1
ATOM 690 C CA . ILE A 1 90 ? 8.278 8.845 -13.705 1.00 96.62 90 ILE A CA 1
ATOM 691 C C . ILE A 1 90 ? 7.784 10.201 -13.185 1.00 96.62 90 ILE A C 1
ATOM 693 O O . ILE A 1 90 ? 7.626 10.361 -11.982 1.00 96.62 90 ILE A O 1
ATOM 697 N N . LYS A 1 91 ? 7.433 11.138 -14.076 1.00 96.31 91 LYS A N 1
ATOM 698 C CA . LYS A 1 91 ? 7.007 12.497 -13.688 1.00 96.31 91 LYS A CA 1
ATOM 699 C C . LYS A 1 91 ? 5.721 12.519 -12.857 1.00 96.31 91 LYS A C 1
ATOM 701 O O . LYS A 1 91 ? 5.591 13.328 -11.943 1.00 96.31 91 LYS A O 1
ATOM 706 N N . LEU A 1 92 ? 4.753 11.656 -13.177 1.00 95.44 92 LEU A N 1
ATOM 707 C CA . LEU A 1 92 ? 3.487 11.593 -12.440 1.00 95.44 92 LEU A CA 1
ATOM 708 C C . LEU A 1 92 ? 3.677 10.913 -11.083 1.00 95.44 92 LEU A C 1
ATOM 710 O O . LEU A 1 92 ? 3.119 11.386 -10.096 1.00 95.44 92 LEU A O 1
ATOM 714 N N . GLY A 1 93 ? 4.526 9.887 -11.011 1.00 95.06 93 GLY A N 1
ATOM 715 C CA . GLY A 1 93 ? 4.929 9.284 -9.745 1.00 95.06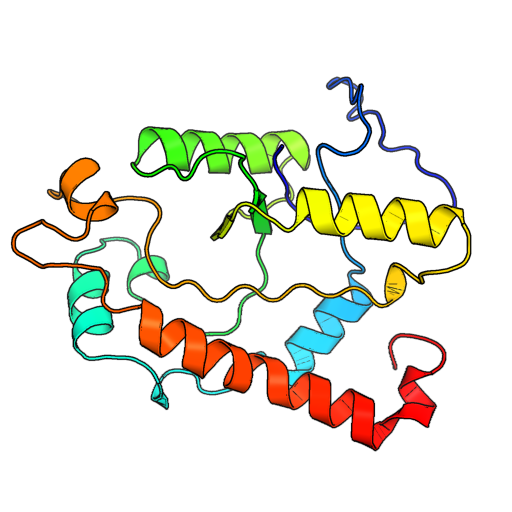 93 GLY A CA 1
ATOM 716 C C . GLY A 1 93 ? 5.766 10.231 -8.872 1.00 95.06 93 GLY A C 1
ATOM 717 O O . GLY A 1 93 ? 5.584 10.268 -7.660 1.00 95.06 93 GLY A O 1
ATOM 718 N N . GLU A 1 94 ? 6.685 11.014 -9.439 1.00 95.62 94 GLU A N 1
ATOM 719 C CA . GLU A 1 94 ? 7.432 12.055 -8.707 1.00 95.62 94 GLU A CA 1
ATOM 720 C C . GLU A 1 94 ? 6.489 13.126 -8.163 1.00 95.62 94 GLU A C 1
ATOM 722 O O . GLU A 1 94 ? 6.579 13.486 -6.990 1.00 95.62 94 GLU A O 1
ATOM 727 N N . ARG A 1 95 ? 5.532 13.581 -8.985 1.00 94.31 95 ARG A N 1
ATOM 728 C CA . ARG A 1 95 ? 4.469 14.484 -8.539 1.00 94.31 95 ARG A CA 1
ATOM 729 C C . ARG A 1 95 ? 3.691 13.871 -7.381 1.00 94.31 95 ARG A C 1
ATOM 731 O O . ARG A 1 95 ? 3.485 14.563 -6.395 1.00 94.31 95 ARG A O 1
ATOM 738 N N . ALA A 1 96 ? 3.280 12.607 -7.486 1.00 93.88 96 ALA A N 1
ATOM 739 C CA . ALA A 1 96 ? 2.555 11.915 -6.425 1.00 93.88 96 ALA A CA 1
ATOM 740 C C . ALA A 1 96 ? 3.357 11.892 -5.115 1.00 93.88 96 ALA A C 1
ATOM 742 O O . ALA A 1 96 ? 2.857 12.337 -4.089 1.00 93.88 96 ALA A O 1
ATOM 743 N N . ALA A 1 97 ? 4.632 11.498 -5.165 1.00 93.19 97 ALA A N 1
ATOM 744 C CA . ALA A 1 97 ? 5.504 11.475 -3.992 1.00 93.19 97 ALA A CA 1
ATOM 745 C C . ALA A 1 97 ? 5.722 12.871 -3.375 1.00 93.19 97 ALA A C 1
ATOM 747 O O . ALA A 1 97 ? 5.611 13.034 -2.160 1.00 93.19 97 ALA A O 1
ATOM 748 N N . ALA A 1 98 ? 5.986 13.890 -4.201 1.00 92.56 98 ALA A N 1
ATOM 749 C CA . ALA A 1 98 ? 6.133 15.272 -3.742 1.00 92.56 98 ALA A CA 1
ATOM 750 C C . ALA A 1 98 ? 4.840 15.795 -3.104 1.00 92.56 98 ALA A C 1
ATOM 752 O O . ALA A 1 98 ? 4.871 16.506 -2.100 1.00 92.56 98 ALA A O 1
ATOM 753 N N . TRP A 1 99 ? 3.698 15.410 -3.664 1.00 87.75 99 TRP A N 1
ATOM 754 C CA . TRP A 1 99 ? 2.389 15.792 -3.166 1.00 87.75 99 TRP A CA 1
ATOM 755 C C . TRP A 1 99 ? 2.073 15.123 -1.826 1.00 87.75 99 TRP A C 1
ATOM 757 O O . TRP A 1 99 ? 1.671 15.793 -0.880 1.00 87.75 99 TRP A O 1
ATOM 767 N N . THR A 1 100 ? 2.341 13.826 -1.704 1.00 88.75 100 THR A N 1
ATOM 768 C CA . THR A 1 100 ? 2.272 13.082 -0.444 1.00 88.75 100 THR A CA 1
ATOM 769 C C . THR A 1 100 ? 3.118 13.742 0.650 1.00 88.75 100 THR A C 1
ATOM 771 O O . THR A 1 100 ? 2.629 13.959 1.760 1.00 88.75 100 THR A O 1
ATOM 774 N N . ALA A 1 101 ? 4.361 14.125 0.337 1.00 88.12 101 ALA A N 1
ATOM 775 C CA . ALA A 1 101 ? 5.235 14.825 1.276 1.00 88.12 101 ALA A CA 1
ATOM 776 C C . ALA A 1 101 ? 4.673 16.202 1.668 1.00 88.12 101 ALA A C 1
ATOM 778 O O . ALA A 1 101 ? 4.632 16.533 2.851 1.00 88.12 101 ALA A O 1
ATOM 779 N N . LEU A 1 102 ? 4.187 16.987 0.700 1.00 85.19 102 LEU A N 1
ATOM 780 C CA . LEU A 1 102 ? 3.597 18.304 0.949 1.00 85.19 102 LEU A CA 1
ATOM 781 C C . LEU A 1 102 ? 2.417 18.224 1.930 1.00 85.19 102 LEU A C 1
ATOM 783 O O . LEU A 1 102 ? 2.410 18.920 2.943 1.00 85.19 102 LEU A O 1
ATOM 787 N N . TRP A 1 103 ? 1.451 17.342 1.661 1.00 81.25 103 TRP A N 1
ATOM 788 C CA . TRP A 1 103 ? 0.217 17.231 2.450 1.00 81.25 103 TRP A CA 1
ATOM 789 C C . TRP A 1 103 ? 0.406 16.642 3.843 1.00 81.25 103 TRP A C 1
ATOM 791 O O . TRP A 1 103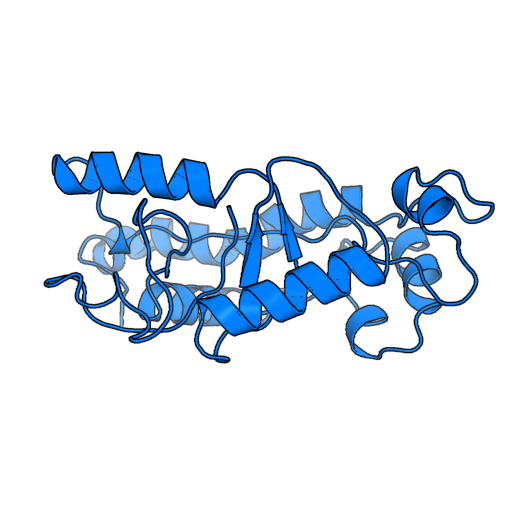 ? -0.465 16.790 4.695 1.00 81.25 103 TRP A O 1
ATOM 801 N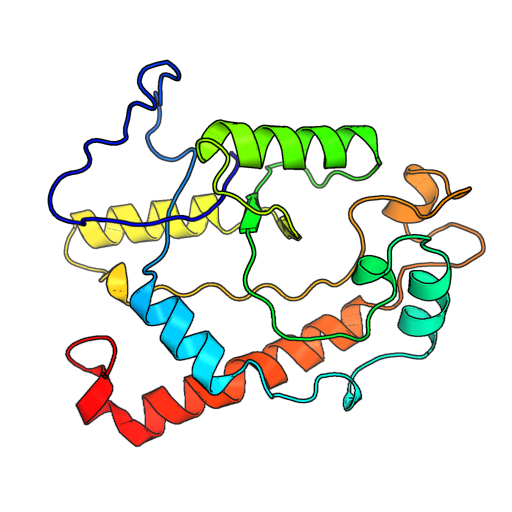 N . THR A 1 104 ? 1.547 16.012 4.098 1.00 79.50 104 THR A N 1
ATOM 802 C CA . THR A 1 104 ? 1.865 15.432 5.409 1.00 79.50 104 THR A CA 1
ATOM 803 C C . THR A 1 104 ? 2.933 16.182 6.178 1.00 79.50 104 THR A C 1
ATOM 805 O O . THR A 1 104 ? 3.393 15.699 7.214 1.00 79.50 104 THR A O 1
ATOM 808 N N . GLY A 1 105 ? 3.365 17.346 5.683 1.00 82.50 105 GLY A N 1
ATOM 809 C CA . GLY A 1 105 ? 4.479 18.074 6.285 1.00 82.50 105 GLY A CA 1
ATOM 810 C C . GLY A 1 105 ? 5.763 17.237 6.322 1.00 82.50 105 GLY A C 1
ATOM 811 O O . GLY A 1 105 ? 6.496 17.274 7.306 1.00 82.50 105 GLY A O 1
ATOM 812 N N . GLY A 1 106 ? 5.995 16.430 5.284 1.00 85.06 106 GLY A N 1
ATOM 813 C CA . GLY A 1 106 ? 7.184 15.598 5.104 1.00 85.06 106 GLY A CA 1
ATOM 814 C C . GLY A 1 106 ? 7.197 14.292 5.894 1.00 85.06 106 GLY A C 1
ATOM 815 O O . GLY A 1 106 ? 8.175 13.557 5.804 1.00 85.06 106 GLY A O 1
ATOM 816 N N . LYS A 1 107 ? 6.145 13.984 6.659 1.00 85.62 107 LYS A N 1
ATOM 817 C CA . LYS A 1 107 ? 6.100 12.739 7.430 1.00 85.62 107 LYS A CA 1
ATOM 818 C C . LYS A 1 107 ? 5.818 11.536 6.513 1.00 85.62 107 LYS A C 1
ATOM 820 O O . LYS A 1 107 ? 6.457 10.500 6.657 1.00 85.62 107 LYS A O 1
ATOM 825 N N . GLY A 1 108 ? 4.924 11.712 5.535 1.00 87.44 108 GLY A N 1
ATOM 826 C CA . GLY A 1 108 ? 4.456 10.710 4.573 1.00 87.44 108 GLY A CA 1
ATOM 827 C C . GLY A 1 108 ? 5.555 9.999 3.776 1.00 87.44 108 GLY A C 1
ATOM 828 O O . GLY A 1 108 ? 6.405 10.645 3.170 1.00 87.44 108 GLY A O 1
ATOM 829 N N . THR A 1 109 ? 5.482 8.673 3.684 1.00 92.44 109 THR A N 1
ATOM 830 C CA . THR A 1 109 ? 6.287 7.815 2.807 1.00 92.44 109 THR A CA 1
ATOM 831 C C . THR A 1 109 ? 5.423 7.211 1.698 1.00 92.44 109 THR A C 1
ATOM 833 O O . THR A 1 109 ? 4.829 6.147 1.865 1.00 92.44 109 THR A O 1
ATOM 836 N N . TYR A 1 110 ? 5.393 7.856 0.529 1.00 94.19 110 TYR A N 1
ATOM 837 C CA . TYR A 1 110 ? 4.686 7.346 -0.652 1.00 94.19 110 TYR A CA 1
ATOM 838 C C . TYR A 1 110 ? 5.225 5.978 -1.098 1.00 94.19 110 TYR A C 1
ATOM 840 O O . TYR A 1 110 ? 6.413 5.842 -1.401 1.00 94.19 110 TYR A O 1
ATOM 848 N N . CYS A 1 111 ? 4.344 4.983 -1.198 1.00 92.75 111 CYS A N 1
ATOM 849 C CA . CYS A 1 111 ? 4.684 3.657 -1.722 1.00 92.75 111 CYS A CA 1
ATOM 850 C C . CYS A 1 111 ? 3.692 3.121 -2.753 1.00 92.75 111 CYS A C 1
ATOM 852 O O . CYS A 1 111 ? 4.070 2.285 -3.569 1.00 92.75 111 CYS A O 1
ATOM 854 N N . THR A 1 112 ? 2.433 3.558 -2.707 1.00 94.94 112 THR A N 1
ATOM 855 C CA . THR A 1 112 ? 1.366 3.029 -3.563 1.00 94.94 112 THR A CA 1
ATOM 856 C C . THR A 1 112 ? 0.407 4.130 -4.003 1.00 94.94 112 THR A C 1
ATOM 858 O O . THR A 1 112 ? 0.368 5.222 -3.435 1.00 94.94 112 THR A O 1
ATOM 861 N N . THR A 1 113 ? -0.373 3.836 -5.038 1.00 94.44 113 THR A N 1
ATOM 862 C CA . THR A 1 113 ? -1.472 4.683 -5.496 1.00 94.44 113 THR A CA 1
ATOM 863 C C . THR A 1 113 ? -2.719 3.845 -5.764 1.00 94.44 113 THR A C 1
ATOM 865 O O . THR A 1 113 ? -2.625 2.639 -5.994 1.00 94.44 113 THR A O 1
ATOM 868 N N . GLN A 1 114 ? -3.888 4.473 -5.667 1.00 94.44 114 GLN A N 1
ATOM 869 C CA . GLN A 1 114 ? -5.214 3.857 -5.780 1.00 94.44 114 GLN A CA 1
ATOM 870 C C . GLN A 1 114 ? -6.272 4.913 -6.135 1.00 94.44 114 GLN A C 1
ATOM 872 O O . GLN A 1 114 ? -5.913 6.066 -6.376 1.00 94.44 114 GLN A O 1
ATOM 877 N N . GLN A 1 115 ? -7.559 4.547 -6.183 1.00 93.88 115 GLN A N 1
ATOM 878 C CA . GLN A 1 115 ? -8.638 5.495 -6.500 1.00 93.88 115 GLN A CA 1
ATOM 879 C C . GLN A 1 115 ? -9.784 5.557 -5.464 1.00 93.88 115 GLN A C 1
ATOM 881 O O . GLN A 1 115 ? -10.697 6.365 -5.612 1.00 93.88 115 GLN A O 1
ATOM 886 N N . GLU A 1 116 ? -9.762 4.747 -4.400 1.00 93.62 116 GLU A N 1
ATOM 887 C CA . GLU A 1 116 ? -10.921 4.513 -3.525 1.00 93.62 116 GLU A CA 1
ATOM 888 C C . GLU A 1 116 ? -10.779 5.005 -2.071 1.00 93.62 116 GLU A C 1
ATOM 890 O O . GLU A 1 116 ? -11.801 5.352 -1.465 1.00 93.62 116 GLU A O 1
ATOM 895 N N . ASP A 1 117 ? -9.579 5.024 -1.462 1.00 93.00 117 ASP A N 1
ATOM 896 C CA . ASP A 1 117 ? -9.508 5.119 0.018 1.00 93.00 117 ASP A CA 1
ATOM 897 C C . ASP A 1 117 ? -10.008 6.468 0.544 1.00 93.00 117 ASP A C 1
ATOM 899 O O . ASP A 1 117 ? -10.716 6.496 1.548 1.00 93.00 117 ASP A O 1
ATOM 903 N N . ASN A 1 118 ? -9.708 7.584 -0.135 1.00 86.81 118 ASN A N 1
ATOM 904 C CA . ASN A 1 118 ? -10.164 8.915 0.290 1.00 86.81 118 ASN A CA 1
ATOM 905 C C . ASN A 1 118 ? -11.695 8.997 0.344 1.00 86.81 118 ASN A C 1
ATOM 907 O O . ASN A 1 118 ? -12.259 9.466 1.330 1.00 86.81 118 ASN A O 1
ATOM 911 N N . ALA A 1 119 ? -12.375 8.542 -0.712 1.00 87.81 119 ALA A N 1
ATOM 912 C CA . ALA A 1 119 ? -13.832 8.587 -0.781 1.00 87.81 119 ALA A CA 1
ATOM 913 C C . ALA A 1 119 ? -14.464 7.644 0.253 1.00 87.81 119 ALA A C 1
ATOM 915 O O . ALA A 1 119 ? -15.428 8.015 0.927 1.00 87.81 119 ALA A O 1
ATOM 916 N N . THR A 1 120 ? -13.871 6.460 0.430 1.00 93.88 120 THR A N 1
ATOM 917 C CA . THR A 1 120 ? -14.291 5.487 1.444 1.00 93.88 120 THR A CA 1
ATOM 918 C C . THR A 1 120 ? -14.175 6.083 2.844 1.00 93.88 120 THR A C 1
ATOM 920 O O . THR A 1 120 ? -15.138 6.066 3.610 1.00 93.88 120 THR A O 1
ATOM 923 N N . TYR A 1 121 ? -13.034 6.688 3.170 1.00 92.94 121 TYR A N 1
ATOM 924 C CA . TYR A 1 121 ? -12.815 7.292 4.478 1.00 92.94 121 TYR A CA 1
ATOM 925 C C . TYR A 1 121 ? -13.702 8.522 4.707 1.00 92.94 121 TYR A C 1
ATOM 927 O O . TYR A 1 121 ? -14.202 8.714 5.814 1.00 92.94 121 TYR A O 1
ATOM 935 N N . MET A 1 122 ? -13.993 9.313 3.668 1.00 88.62 122 MET A N 1
ATOM 936 C CA . MET A 1 122 ? -14.953 10.416 3.772 1.00 88.62 122 MET A CA 1
ATOM 937 C C . MET A 1 122 ? -16.361 9.909 4.111 1.00 88.62 122 MET A C 1
ATOM 939 O O . MET A 1 122 ? -17.042 10.478 4.967 1.00 88.62 122 MET A O 1
ATOM 943 N N . ALA A 1 123 ? -16.809 8.824 3.474 1.00 92.62 123 ALA A N 1
ATOM 944 C CA . ALA A 1 123 ? -18.096 8.208 3.788 1.00 92.62 123 ALA A CA 1
ATOM 945 C C . ALA A 1 123 ? -18.135 7.684 5.235 1.00 92.62 123 ALA A C 1
ATOM 947 O O . ALA A 1 123 ? -19.087 7.966 5.965 1.00 92.62 123 ALA A O 1
ATOM 948 N N . LEU A 1 124 ? -17.072 7.004 5.681 1.00 94.62 124 LEU A N 1
ATOM 949 C CA . LEU A 1 124 ? -16.936 6.535 7.065 1.00 94.62 124 LEU A CA 1
ATOM 950 C C . LEU A 1 124 ? -16.905 7.697 8.064 1.00 94.62 124 LEU A C 1
ATOM 952 O O . LEU A 1 124 ? -17.530 7.609 9.116 1.00 94.62 124 LEU A O 1
ATOM 956 N N . THR A 1 125 ? -16.261 8.812 7.714 1.00 89.31 125 THR A N 1
ATOM 957 C CA . THR A 1 125 ? -16.232 10.037 8.528 1.00 89.31 125 THR A CA 1
ATOM 958 C C . THR A 1 125 ? -17.631 10.618 8.715 1.00 89.31 125 THR A C 1
ATOM 960 O O . THR A 1 125 ? -18.014 10.959 9.831 1.00 89.31 125 THR A O 1
ATOM 963 N N . ARG A 1 126 ? -18.450 10.670 7.655 1.00 88.88 126 ARG A N 1
ATOM 964 C CA . ARG A 1 126 ? -19.862 11.089 7.766 1.00 88.88 126 ARG A CA 1
ATOM 965 C C . ARG A 1 126 ? -20.663 10.148 8.669 1.00 88.88 126 ARG A C 1
ATOM 967 O O . ARG A 1 126 ? -21.473 10.613 9.472 1.00 88.88 126 ARG A O 1
ATOM 974 N N . GLY A 1 127 ? -20.409 8.843 8.570 1.00 93.81 127 GLY A N 1
ATOM 975 C CA . GLY A 1 127 ? -20.977 7.839 9.471 1.00 93.81 127 GLY A CA 1
ATOM 976 C C . GLY A 1 127 ? -20.565 8.060 10.929 1.00 93.81 127 GLY A C 1
ATOM 977 O O . GLY A 1 127 ? -21.413 8.012 11.816 1.00 93.81 127 GLY A O 1
ATOM 978 N N . ALA A 1 128 ? -19.294 8.375 11.178 1.00 93.56 128 ALA A N 1
ATOM 979 C CA . ALA A 1 128 ? -18.765 8.637 12.513 1.00 93.56 128 ALA A CA 1
ATOM 980 C C . ALA A 1 128 ? -19.342 9.915 13.131 1.00 93.56 128 ALA A C 1
ATOM 982 O O . ALA A 1 128 ? -19.787 9.892 14.275 1.00 93.56 128 ALA A O 1
ATOM 983 N N . ASN A 1 129 ? -19.459 10.991 12.347 1.00 88.75 129 ASN A N 1
ATOM 984 C CA . ASN A 1 129 ? -20.137 12.223 12.768 1.00 88.75 129 ASN A CA 1
ATOM 985 C C . ASN A 1 129 ? -21.617 11.992 13.116 1.00 88.75 129 ASN A C 1
ATOM 987 O O . ASN A 1 129 ? -22.195 12.753 13.886 1.00 88.75 129 ASN A O 1
ATOM 991 N N . SER A 1 130 ? -22.222 10.938 12.562 1.00 95.19 130 SER A N 1
ATOM 992 C CA . SER A 1 130 ? -23.597 10.517 12.857 1.00 95.19 130 SER A CA 1
ATOM 993 C C . SER A 1 130 ? -23.684 9.468 13.978 1.00 95.19 130 SER A C 1
ATOM 995 O O . SER A 1 130 ? -24.766 8.955 14.245 1.00 95.19 130 SER A O 1
ATOM 997 N N . GLY A 1 131 ? -22.564 9.103 14.612 1.00 94.06 131 GLY A N 1
ATOM 998 C CA . GLY A 1 131 ? -22.510 8.090 15.672 1.00 94.06 131 GLY A CA 1
ATOM 999 C C . GLY A 1 131 ? -22.673 6.638 15.201 1.00 94.06 131 GLY A C 1
ATOM 1000 O O . GLY A 1 131 ? -22.921 5.762 16.023 1.00 94.06 131 GLY A O 1
ATOM 1001 N N . LEU A 1 132 ? -22.550 6.365 13.896 1.00 96.50 132 LEU A N 1
ATOM 1002 C CA . LEU A 1 132 ? -22.770 5.036 13.302 1.00 96.50 132 LEU A CA 1
ATOM 1003 C C . LEU A 1 132 ? -21.480 4.230 13.090 1.00 96.50 132 LEU A C 1
ATOM 1005 O O . LEU A 1 132 ? -21.535 3.017 12.902 1.00 96.50 132 LEU A O 1
ATOM 1009 N N . VAL A 1 133 ? -20.325 4.897 13.074 1.00 95.25 133 VAL A N 1
ATOM 1010 C CA . VAL A 1 133 ? -19.017 4.299 12.765 1.00 95.25 133 VAL A CA 1
ATOM 1011 C C . VAL A 1 133 ? -17.985 4.758 13.792 1.00 95.25 133 VAL A C 1
ATOM 1013 O O . VAL A 1 133 ? -17.955 5.925 14.167 1.00 95.25 133 VAL A O 1
ATOM 1016 N N . ASP A 1 134 ? -17.099 3.853 14.204 1.00 94.38 134 ASP A N 1
ATOM 1017 C CA . ASP A 1 134 ? -15.919 4.165 15.016 1.00 94.38 134 ASP A CA 1
ATOM 1018 C C . ASP A 1 134 ? -14.667 4.173 14.125 1.00 94.38 134 ASP A C 1
ATOM 1020 O O . ASP A 1 134 ? -14.172 3.117 13.721 1.00 94.38 134 ASP A O 1
ATOM 1024 N N . LEU A 1 135 ? -14.143 5.365 13.811 1.00 91.81 135 LEU A N 1
ATOM 1025 C CA . LEU A 1 135 ? -12.946 5.511 12.970 1.00 91.81 135 LEU A CA 1
ATOM 1026 C C . LEU A 1 135 ? -11.687 4.899 13.604 1.00 91.81 135 LEU A C 1
ATOM 1028 O O . LEU A 1 135 ? -10.755 4.555 12.880 1.00 91.81 135 LEU A O 1
ATOM 1032 N N . ASN A 1 136 ? -11.663 4.665 14.922 1.00 92.31 136 ASN A N 1
ATOM 1033 C CA . ASN A 1 136 ? -10.538 3.985 15.574 1.00 92.31 136 ASN A CA 1
ATOM 1034 C C . ASN A 1 136 ? -10.435 2.497 15.213 1.00 92.31 136 ASN A C 1
ATOM 1036 O O . ASN A 1 136 ? -9.469 1.841 15.599 1.00 92.31 136 ASN A O 1
ATOM 1040 N N . ARG A 1 137 ? -11.418 1.958 14.481 1.00 94.44 137 ARG A N 1
ATOM 1041 C CA . ARG A 1 137 ? -11.471 0.559 14.029 1.00 94.44 137 ARG A CA 1
ATOM 1042 C C . ARG A 1 137 ? -11.231 0.395 12.533 1.00 94.44 137 ARG A C 1
ATOM 1044 O O . ARG A 1 137 ? -11.381 -0.707 12.011 1.00 94.44 137 ARG A O 1
ATOM 1051 N N . VAL A 1 138 ? -10.874 1.470 11.837 1.00 94.25 138 VAL A N 1
ATOM 1052 C CA . VAL A 1 138 ? -10.630 1.446 10.395 1.00 94.25 138 VAL A CA 1
ATOM 1053 C C . VAL A 1 138 ? -9.144 1.210 10.140 1.00 94.25 138 VAL A C 1
ATOM 1055 O O . VAL A 1 138 ? -8.300 2.027 10.503 1.00 94.25 138 VAL A O 1
ATOM 1058 N N . ALA A 1 139 ? -8.833 0.092 9.488 1.00 93.44 139 ALA A N 1
ATOM 1059 C CA . ALA A 1 139 ? -7.508 -0.224 8.967 1.00 93.44 139 ALA A CA 1
ATOM 1060 C C . ALA A 1 139 ? -7.585 -0.404 7.448 1.00 93.44 139 ALA A C 1
ATOM 1062 O O . ALA A 1 139 ? -8.596 -0.874 6.925 1.00 93.44 139 ALA A O 1
ATOM 1063 N N . VAL A 1 140 ? -6.507 -0.053 6.747 1.00 95.12 140 VAL A N 1
ATOM 1064 C CA . VAL A 1 140 ? -6.401 -0.190 5.291 1.00 95.12 140 VAL A CA 1
ATOM 1065 C C . VAL A 1 140 ? -5.199 -1.065 4.963 1.00 95.12 140 VAL A C 1
ATOM 1067 O O . VAL A 1 140 ? -4.106 -0.857 5.484 1.00 95.12 140 VAL A O 1
ATOM 1070 N N . LEU A 1 141 ? -5.413 -2.037 4.079 1.00 95.62 141 LEU A N 1
ATOM 1071 C CA . LEU A 1 141 ? -4.373 -2.868 3.486 1.00 95.62 141 LEU A CA 1
ATOM 1072 C C . LEU A 1 141 ? -4.476 -2.747 1.966 1.00 95.62 141 LEU A C 1
ATOM 1074 O O . LEU A 1 141 ? -5.537 -2.989 1.392 1.00 95.62 141 LEU A O 1
ATOM 1078 N N . ARG A 1 142 ? -3.363 -2.412 1.316 1.00 96.31 142 ARG A N 1
ATOM 1079 C CA . ARG A 1 142 ? -3.222 -2.423 -0.142 1.00 96.31 142 ARG A CA 1
ATOM 1080 C C . ARG A 1 142 ? -2.133 -3.420 -0.524 1.00 96.31 142 ARG A C 1
ATOM 1082 O O . ARG A 1 142 ? -1.081 -3.454 0.109 1.00 96.31 142 ARG A O 1
ATOM 1089 N N . THR A 1 143 ? -2.373 -4.216 -1.562 1.00 96.56 143 THR A N 1
ATOM 1090 C CA . THR A 1 143 ? -1.355 -5.087 -2.161 1.00 96.56 143 THR A CA 1
ATOM 1091 C C . THR A 1 143 ? -0.951 -4.547 -3.526 1.00 96.56 143 THR A C 1
ATOM 1093 O O . THR A 1 143 ? -1.796 -4.221 -4.358 1.00 96.56 143 THR A O 1
ATOM 1096 N N . ALA A 1 144 ? 0.356 -4.405 -3.750 1.00 95.56 144 ALA A N 1
ATOM 1097 C CA . ALA A 1 144 ? 0.887 -3.841 -4.985 1.00 95.56 144 ALA A CA 1
ATOM 1098 C C . ALA A 1 144 ? 0.832 -4.876 -6.119 1.00 95.56 144 ALA A C 1
ATOM 1100 O O . ALA A 1 144 ? 1.511 -5.900 -6.060 1.00 95.56 144 ALA A O 1
ATOM 1101 N N . SER A 1 145 ? 0.024 -4.611 -7.148 1.00 95.12 145 SER A N 1
ATOM 1102 C CA . SER A 1 145 ? -0.151 -5.484 -8.320 1.00 95.12 145 SER A CA 1
ATOM 1103 C C . SER A 1 145 ? 0.772 -5.128 -9.489 1.00 95.12 145 SER A C 1
ATOM 1105 O O . SER A 1 145 ? 1.038 -5.965 -10.355 1.00 95.12 145 SER A O 1
ATOM 1107 N N . ASN A 1 146 ? 1.282 -3.901 -9.525 1.00 95.38 146 ASN A N 1
ATOM 1108 C CA . ASN A 1 146 ? 2.198 -3.383 -10.532 1.00 95.38 146 ASN A CA 1
ATOM 1109 C C . ASN A 1 146 ? 2.952 -2.150 -10.007 1.00 95.38 146 ASN A C 1
ATOM 1111 O O . ASN A 1 146 ? 2.761 -1.719 -8.871 1.00 95.38 146 ASN A O 1
ATOM 1115 N N . PHE A 1 147 ? 3.828 -1.604 -10.849 1.00 96.69 147 PHE A N 1
ATOM 1116 C CA . PHE A 1 147 ? 4.553 -0.366 -10.587 1.00 96.69 147 PHE A CA 1
ATOM 1117 C C . PHE A 1 147 ? 3.789 0.828 -11.172 1.00 96.69 147 PHE A C 1
ATOM 1119 O O . PHE A 1 147 ? 3.097 0.697 -12.179 1.00 96.69 147 PHE A O 1
ATOM 1126 N N . ASP A 1 148 ? 3.935 2.006 -10.569 1.00 95.75 148 ASP A N 1
ATOM 1127 C CA . ASP A 1 148 ? 3.420 3.281 -11.095 1.00 95.75 148 ASP A CA 1
ATOM 1128 C C . ASP A 1 148 ? 4.443 4.006 -11.991 1.00 95.75 148 ASP A C 1
ATOM 1130 O O . ASP A 1 148 ? 4.158 5.063 -12.560 1.00 95.75 148 ASP A O 1
ATOM 1134 N N . ARG A 1 149 ? 5.652 3.446 -12.113 1.00 96.69 149 ARG A N 1
ATOM 1135 C CA . ARG A 1 149 ? 6.773 3.977 -12.892 1.00 96.69 149 ARG A CA 1
ATOM 1136 C C . ARG A 1 149 ? 7.439 2.844 -13.687 1.00 96.69 149 ARG A C 1
ATOM 1138 O O . ARG A 1 149 ? 7.626 1.766 -13.120 1.00 96.69 149 ARG A O 1
ATOM 1145 N N . PRO A 1 150 ? 7.846 3.085 -14.946 1.00 97.12 150 PRO A N 1
ATOM 1146 C CA . PRO A 1 150 ? 8.598 2.112 -15.736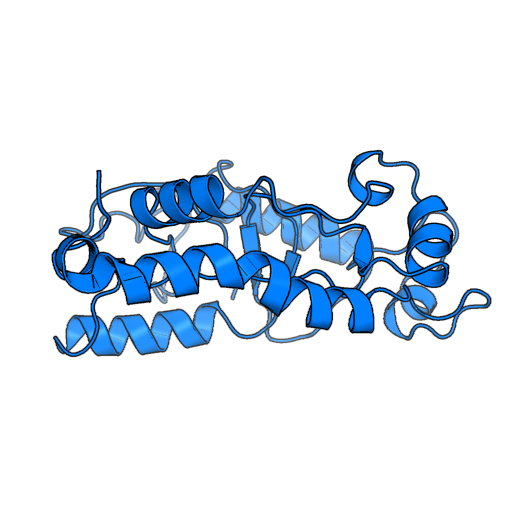 1.00 97.12 150 PRO A CA 1
ATOM 1147 C C . PRO A 1 150 ? 9.994 1.873 -15.147 1.00 97.12 150 PRO A C 1
ATOM 1149 O O . PRO A 1 150 ? 10.548 2.751 -14.478 1.00 97.12 150 PRO A O 1
ATOM 1152 N N . TYR A 1 151 ? 10.587 0.715 -15.439 1.00 96.69 151 TYR A N 1
ATOM 1153 C CA . TYR A 1 151 ? 12.013 0.483 -15.190 1.00 96.69 151 TYR A CA 1
ATOM 1154 C C . TYR A 1 151 ? 12.892 1.260 -16.200 1.00 96.69 151 TYR A C 1
ATOM 1156 O O . TYR A 1 151 ? 12.394 1.714 -17.237 1.00 96.69 151 TYR A O 1
ATOM 1164 N N . PRO A 1 152 ? 14.208 1.430 -15.948 1.00 96.06 152 PRO A N 1
ATOM 1165 C CA . PRO A 1 152 ? 15.096 2.137 -16.871 1.00 96.06 152 PRO A CA 1
ATOM 1166 C C . PRO A 1 152 ? 15.080 1.547 -18.291 1.00 96.06 152 PRO A C 1
ATOM 1168 O O . PRO A 1 152 ? 15.411 0.383 -18.500 1.00 96.06 152 PRO A O 1
ATOM 1171 N N . GLY A 1 153 ? 14.725 2.372 -19.277 1.00 94.81 153 GLY A N 1
ATOM 1172 C CA . GLY A 1 153 ? 14.651 1.978 -20.690 1.00 94.81 153 GLY A CA 1
ATOM 1173 C C . GLY A 1 153 ? 13.260 1.551 -21.172 1.00 94.81 153 GLY A C 1
ATOM 1174 O O . GLY A 1 153 ? 13.059 1.440 -22.379 1.00 94.81 153 GLY A O 1
ATOM 1175 N N . GLU A 1 154 ? 12.282 1.376 -20.280 1.00 96.75 154 GLU A N 1
ATOM 1176 C CA . GLU A 1 154 ? 10.885 1.160 -20.664 1.00 96.75 154 GLU A CA 1
ATOM 1177 C C . GLU A 1 154 ? 10.131 2.490 -20.823 1.00 96.75 154 GLU A C 1
ATOM 1179 O O . GLU A 1 154 ? 10.327 3.448 -20.071 1.00 96.75 154 GLU A O 1
ATOM 1184 N N . SER A 1 155 ? 9.250 2.567 -21.826 1.00 97.00 155 SER A N 1
ATOM 1185 C CA . SER A 1 155 ? 8.385 3.734 -21.997 1.00 97.00 155 SER A CA 1
ATOM 1186 C C . SER A 1 155 ? 7.248 3.712 -20.972 1.00 97.00 155 SER A C 1
ATOM 1188 O O . SER A 1 155 ? 6.714 2.656 -20.634 1.00 97.00 155 SER A O 1
ATOM 1190 N N . ALA A 1 156 ? 6.808 4.888 -20.520 1.00 96.62 156 ALA A N 1
ATOM 1191 C CA . ALA A 1 156 ? 5.666 4.977 -19.607 1.00 96.62 156 ALA A CA 1
ATOM 1192 C C . ALA A 1 156 ? 4.393 4.338 -20.194 1.00 96.62 156 ALA A C 1
ATOM 1194 O O . ALA A 1 156 ? 3.605 3.770 -19.446 1.00 96.62 156 ALA A O 1
ATOM 1195 N N . TRP A 1 157 ? 4.213 4.395 -21.521 1.00 95.81 157 TRP A N 1
ATOM 1196 C CA . TRP A 1 157 ? 3.096 3.742 -22.205 1.00 95.81 157 TRP A CA 1
ATOM 1197 C C . TRP A 1 157 ? 3.178 2.217 -22.109 1.00 95.81 157 TRP A C 1
ATOM 1199 O O . TRP A 1 157 ? 2.209 1.607 -21.676 1.00 95.81 157 TRP A O 1
ATOM 1209 N N . HIS A 1 158 ? 4.322 1.609 -22.451 1.00 96.62 158 HIS A N 1
ATOM 1210 C CA . HIS A 1 158 ? 4.496 0.151 -22.408 1.00 96.62 158 HIS A CA 1
ATOM 1211 C C . HIS A 1 158 ? 4.289 -0.424 -21.008 1.00 96.62 158 HIS A C 1
ATOM 1213 O O . HIS A 1 158 ? 3.565 -1.407 -20.859 1.00 96.62 158 HIS A O 1
ATOM 1219 N N . SER A 1 159 ? 4.855 0.238 -20.000 1.00 96.00 159 SER A N 1
ATOM 1220 C CA . SER A 1 159 ? 4.699 -0.149 -18.599 1.00 96.00 159 SER A CA 1
ATOM 1221 C C . SER A 1 159 ? 3.246 -0.010 -18.117 1.00 96.00 159 SER A C 1
ATOM 1223 O O . SER A 1 159 ? 2.728 -0.888 -17.430 1.00 96.00 159 SER A O 1
ATOM 1225 N N . LEU A 1 160 ? 2.544 1.056 -18.533 1.00 94.75 160 LEU A N 1
ATOM 1226 C CA . LEU A 1 160 ? 1.125 1.270 -18.226 1.00 94.75 160 LEU A CA 1
ATOM 1227 C C . LEU A 1 160 ? 0.235 0.185 -18.850 1.00 94.75 160 LEU A C 1
ATOM 1229 O O . LEU A 1 160 ? -0.551 -0.441 -18.149 1.00 94.75 160 LEU A O 1
ATOM 1233 N N . CYS A 1 161 ? 0.330 -0.029 -20.165 1.00 94.56 161 CYS A N 1
ATOM 1234 C CA . CYS A 1 161 ? -0.524 -0.988 -20.873 1.00 94.56 161 CYS A CA 1
ATOM 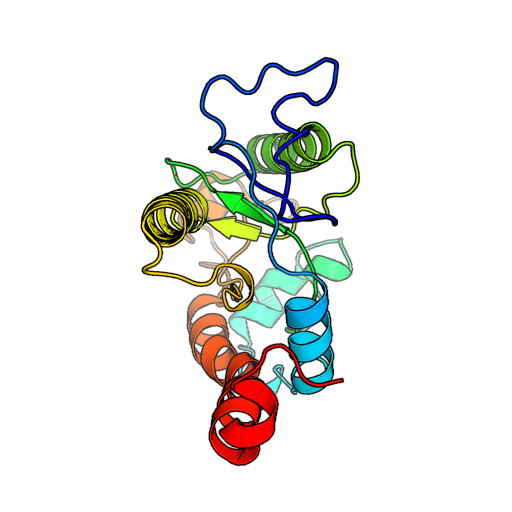1235 C C . CYS A 1 161 ? -0.119 -2.451 -20.630 1.00 94.56 161 CYS A C 1
ATOM 1237 O O . CYS A 1 161 ? -0.865 -3.350 -21.015 1.00 94.56 161 CYS A O 1
ATOM 1239 N N . GLY A 1 162 ? 1.075 -2.706 -20.076 1.00 94.06 162 GLY A N 1
ATOM 1240 C CA . GLY A 1 162 ? 1.673 -4.043 -20.023 1.00 94.06 162 GLY A CA 1
ATOM 1241 C C . GLY A 1 162 ? 1.888 -4.653 -21.413 1.00 94.06 162 GLY A C 1
ATOM 1242 O O . GLY A 1 162 ? 1.853 -5.871 -21.564 1.00 94.06 162 GLY A O 1
ATOM 1243 N N . CYS A 1 163 ? 2.044 -3.805 -22.434 1.00 92.06 163 CYS A N 1
ATOM 1244 C CA . CYS A 1 163 ? 2.099 -4.179 -23.850 1.00 92.06 163 CYS A CA 1
ATOM 1245 C C . CYS A 1 163 ? 3.489 -3.979 -24.474 1.00 92.06 163 CYS A C 1
ATOM 1247 O O . CYS A 1 163 ? 3.641 -4.029 -25.694 1.00 92.06 163 CYS A O 1
ATOM 1249 N N . GLY A 1 164 ? 4.508 -3.744 -23.640 1.00 88.56 164 GLY A N 1
ATOM 1250 C CA . GLY A 1 164 ? 5.905 -3.789 -24.060 1.00 88.56 164 GLY A CA 1
ATOM 1251 C C . GLY A 1 164 ? 6.381 -5.217 -24.370 1.00 88.56 164 GLY A C 1
ATOM 1252 O O . GLY A 1 164 ? 5.671 -6.182 -24.087 1.00 88.56 164 GLY A O 1
ATOM 1253 N N . PRO A 1 165 ? 7.606 -5.374 -24.903 1.00 85.38 165 PRO A N 1
ATOM 1254 C CA . PRO A 1 165 ? 8.176 -6.686 -25.234 1.00 85.38 165 PRO A CA 1
ATOM 1255 C C . PRO A 1 165 ? 8.217 -7.665 -24.055 1.00 85.38 165 PRO A C 1
ATOM 1257 O O . PRO A 1 165 ? 8.144 -8.872 -24.252 1.00 85.38 165 PRO A O 1
ATOM 1260 N N . GLU A 1 166 ? 8.319 -7.135 -22.838 1.00 85.81 166 GLU A N 1
ATOM 1261 C CA . GLU A 1 166 ? 8.424 -7.912 -21.602 1.00 85.81 166 GLU A CA 1
ATOM 1262 C C . GLU A 1 166 ? 7.059 -8.216 -20.960 1.00 85.81 166 GLU A C 1
ATOM 1264 O O . GLU A 1 166 ? 6.992 -8.918 -19.953 1.00 85.81 166 GLU A O 1
ATOM 1269 N N . GLY A 1 167 ? 5.966 -7.710 -21.544 1.00 91.12 167 GLY A N 1
ATOM 1270 C CA . GLY A 1 167 ? 4.611 -7.856 -21.020 1.00 91.12 167 GLY A CA 1
ATOM 1271 C C . GLY A 1 167 ? 4.352 -7.050 -19.743 1.00 91.12 167 GLY A C 1
ATOM 1272 O O . GLY A 1 167 ? 5.044 -6.084 -19.428 1.00 91.12 167 GLY A O 1
ATOM 1273 N N . GLY A 1 168 ? 3.301 -7.427 -19.012 1.00 93.00 168 GLY A N 1
ATOM 1274 C CA . GLY A 1 168 ? 2.950 -6.803 -17.736 1.00 93.00 168 GLY A CA 1
ATOM 1275 C C . GLY A 1 168 ? 3.847 -7.247 -16.576 1.00 93.00 168 GLY A C 1
ATOM 1276 O O . GLY A 1 168 ? 4.524 -8.269 -16.640 1.00 93.00 168 GLY A O 1
ATOM 1277 N N . SER A 1 169 ? 3.762 -6.525 -15.456 1.00 94.81 169 SER A N 1
ATOM 1278 C CA . SER A 1 169 ? 4.577 -6.762 -14.251 1.00 94.81 169 SER A CA 1
ATOM 1279 C C . SER A 1 169 ? 4.454 -8.160 -13.632 1.00 94.81 169 SER A C 1
ATOM 1281 O O . SER A 1 169 ? 5.241 -8.503 -12.757 1.00 94.81 169 SER A O 1
ATOM 1283 N N . GLY A 1 170 ? 3.427 -8.942 -13.986 1.00 95.88 170 GLY A N 1
ATOM 1284 C CA . GLY A 1 170 ? 3.163 -10.264 -13.407 1.00 95.88 170 GLY A CA 1
ATOM 1285 C C . GLY A 1 170 ? 2.732 -10.254 -11.932 1.00 95.88 170 GLY A C 1
ATOM 1286 O O . GLY A 1 170 ? 2.609 -11.323 -11.331 1.00 95.88 170 GLY A O 1
ATOM 1287 N N . GLY A 1 171 ? 2.502 -9.074 -11.342 1.00 96.56 171 GLY A N 1
ATOM 1288 C CA . GLY A 1 171 ? 2.229 -8.902 -9.910 1.00 96.56 171 GLY A CA 1
ATOM 1289 C C . GLY A 1 171 ? 0.757 -9.025 -9.500 1.00 96.56 171 GLY A C 1
ATOM 1290 O O . GLY A 1 171 ? 0.475 -9.192 -8.318 1.00 96.56 171 GLY A O 1
ATOM 1291 N N . PHE A 1 172 ? -0.191 -9.000 -10.442 1.00 96.06 172 PHE A N 1
ATOM 1292 C CA . PHE A 1 172 ? -1.629 -8.995 -10.132 1.00 96.06 172 PHE A CA 1
ATOM 1293 C C . PHE A 1 172 ? -2.101 -10.236 -9.356 1.00 96.06 172 PHE A C 1
ATOM 1295 O O . PHE A 1 172 ? -2.702 -10.111 -8.291 1.00 96.06 172 PHE A O 1
ATOM 1302 N N . VAL A 1 173 ? -1.790 -11.439 -9.848 1.00 97.25 173 VAL A N 1
ATOM 1303 C CA . VAL A 1 173 ? -2.179 -12.697 -9.182 1.00 97.25 173 VAL A CA 1
ATOM 1304 C C . VAL A 1 173 ? -1.476 -12.874 -7.821 1.00 97.25 173 VAL A C 1
ATOM 1306 O O . VAL A 1 173 ? -2.170 -13.179 -6.842 1.00 97.25 173 VAL A O 1
ATOM 1309 N N . PRO A 1 174 ? -0.153 -12.619 -7.696 1.00 98.00 174 PRO A N 1
ATOM 1310 C CA . PRO A 1 174 ? 0.511 -12.548 -6.393 1.00 98.00 174 PRO A CA 1
ATOM 1311 C C . PRO A 1 174 ? -0.151 -11.567 -5.420 1.00 98.00 174 PRO A C 1
ATOM 1313 O O . PRO A 1 174 ? -0.354 -11.909 -4.258 1.00 98.00 174 PRO A O 1
ATOM 1316 N N . ALA A 1 175 ? -0.531 -10.369 -5.876 1.00 98.00 175 ALA A N 1
ATOM 1317 C CA . ALA A 1 175 ? -1.134 -9.339 -5.031 1.00 98.00 175 ALA A CA 1
ATOM 1318 C C . ALA A 1 175 ? -2.493 -9.758 -4.455 1.00 98.00 175 ALA A C 1
ATOM 1320 O O . ALA A 1 175 ? -2.757 -9.501 -3.280 1.00 98.00 175 ALA A O 1
ATOM 1321 N N . ILE A 1 176 ? -3.336 -10.436 -5.241 1.00 97.50 176 ILE A N 1
ATOM 1322 C CA . ILE A 1 176 ? -4.617 -10.980 -4.759 1.00 97.50 176 ILE A CA 1
ATOM 1323 C C . ILE A 1 176 ? -4.374 -12.070 -3.712 1.00 97.50 176 ILE A C 1
ATOM 1325 O O . ILE A 1 176 ? -4.979 -12.052 -2.642 1.00 97.50 176 ILE A O 1
ATOM 1329 N N . SER A 1 177 ? -3.459 -12.999 -3.990 1.00 97.81 177 SER A N 1
ATOM 1330 C CA . SER A 1 177 ? -3.154 -14.110 -3.077 1.00 97.81 177 SER A CA 1
ATOM 1331 C C . SER A 1 177 ? -2.561 -13.604 -1.757 1.00 97.81 177 SER A C 1
ATOM 1333 O O . SER A 1 177 ? -2.968 -14.015 -0.666 1.00 97.81 177 SER A O 1
ATOM 1335 N N . ASN A 1 178 ? -1.654 -12.629 -1.848 1.00 98.31 178 ASN A N 1
ATOM 1336 C CA . ASN A 1 178 ? -1.030 -11.994 -0.694 1.00 98.31 178 ASN A CA 1
ATOM 1337 C C . ASN A 1 178 ? -1.984 -11.098 0.098 1.00 98.31 178 ASN A C 1
ATOM 1339 O O . ASN A 1 178 ? -1.738 -10.891 1.283 1.00 98.31 178 ASN A O 1
ATOM 1343 N N . LEU A 1 179 ? -3.086 -10.616 -0.490 1.00 97.12 179 LEU A N 1
ATOM 1344 C CA . LEU A 1 179 ? -4.084 -9.831 0.243 1.00 97.12 179 LEU A CA 1
ATOM 1345 C C . LEU A 1 179 ? -4.683 -10.650 1.389 1.00 97.12 179 LEU A C 1
ATOM 1347 O O . LEU A 1 179 ? -4.759 -10.178 2.525 1.00 97.12 179 LEU A O 1
ATOM 1351 N N . TRP A 1 180 ? -5.051 -11.903 1.113 1.00 95.88 180 TRP A N 1
ATOM 1352 C CA . TRP A 1 180 ? -5.501 -12.825 2.152 1.00 95.88 180 TRP A CA 1
ATOM 1353 C C . TRP A 1 180 ? -4.360 -13.207 3.094 1.00 95.88 180 TRP A C 1
ATOM 1355 O O . TRP A 1 180 ? -4.517 -13.094 4.307 1.00 95.88 180 TRP A O 1
ATOM 1365 N N . ALA A 1 181 ? -3.203 -13.618 2.563 1.00 97.69 181 ALA A N 1
ATOM 1366 C CA . ALA A 1 181 ? -2.091 -14.080 3.395 1.00 97.69 181 ALA A CA 1
ATOM 1367 C C . ALA A 1 181 ? -1.653 -13.022 4.426 1.00 97.69 181 ALA A C 1
ATOM 1369 O O . ALA A 1 181 ? -1.482 -13.342 5.602 1.00 97.69 181 ALA A O 1
ATOM 1370 N N . ALA A 1 182 ? -1.546 -11.758 4.006 1.00 97.81 182 ALA A N 1
ATOM 1371 C CA . ALA A 1 182 ? -1.152 -10.649 4.866 1.00 97.81 182 ALA A CA 1
ATOM 1372 C C . ALA A 1 182 ? -2.247 -10.233 5.864 1.00 97.81 182 ALA A C 1
ATOM 1374 O O . ALA A 1 182 ? -1.921 -9.807 6.967 1.00 97.81 182 ALA A O 1
ATOM 1375 N N . SER A 1 183 ? -3.535 -10.351 5.519 1.00 96.56 183 SER A N 1
ATOM 1376 C CA . SER A 1 183 ? -4.639 -9.939 6.408 1.00 96.56 183 SER A CA 1
ATOM 1377 C C . SER A 1 183 ? -5.093 -11.030 7.379 1.00 96.56 183 SER A C 1
ATOM 1379 O O . SER A 1 183 ? -5.575 -10.726 8.474 1.00 96.56 183 SER A O 1
ATOM 1381 N N . ALA A 1 184 ? -4.919 -12.302 7.015 1.00 97.75 184 ALA A N 1
ATOM 1382 C CA . ALA A 1 184 ? -5.458 -13.432 7.759 1.00 97.75 184 ALA A CA 1
ATOM 1383 C C . ALA A 1 184 ? -5.016 -13.491 9.233 1.00 97.75 184 ALA A C 1
ATOM 1385 O O . ALA A 1 184 ? -5.881 -13.764 10.066 1.00 97.75 184 ALA A O 1
ATOM 1386 N N . PRO A 1 185 ? -3.744 -13.239 9.612 1.00 98.25 185 PRO A N 1
ATOM 1387 C CA . PRO A 1 185 ? -3.347 -13.255 11.021 1.00 98.25 185 PRO A CA 1
ATOM 1388 C C . PRO A 1 185 ? -4.108 -12.231 11.865 1.00 98.25 185 PRO A C 1
ATOM 1390 O O . PRO A 1 185 ? -4.574 -12.564 12.950 1.00 98.25 185 PRO A O 1
ATOM 1393 N N . PHE A 1 186 ? -4.294 -11.015 11.345 1.00 97.88 186 PHE A N 1
ATOM 1394 C CA . PHE A 1 186 ? -5.041 -9.967 12.036 1.00 97.88 186 PHE A CA 1
ATOM 1395 C C . PHE A 1 186 ? -6.525 -10.324 12.171 1.00 97.88 186 PHE A C 1
ATOM 1397 O O . PHE A 1 186 ? -7.068 -10.264 13.271 1.00 97.88 186 PHE A O 1
ATOM 1404 N N . ILE A 1 187 ? -7.168 -10.768 11.085 1.00 97.69 187 ILE A N 1
ATOM 1405 C CA . ILE A 1 187 ? -8.584 -11.170 11.113 1.00 97.69 187 ILE A CA 1
ATOM 1406 C C . ILE A 1 187 ? -8.800 -12.305 12.122 1.00 97.69 187 ILE A C 1
ATOM 1408 O O . ILE A 1 187 ? -9.723 -12.251 12.935 1.00 97.69 187 ILE A O 1
ATOM 1412 N N . LYS A 1 188 ? -7.929 -13.322 12.102 1.00 98.19 188 LYS A N 1
ATOM 1413 C CA . LYS A 1 188 ? -7.990 -14.449 13.040 1.00 98.19 188 LYS A CA 1
ATOM 1414 C C . LYS A 1 188 ? -7.807 -13.995 14.486 1.00 98.19 188 LYS A C 1
ATOM 1416 O O . LYS A 1 188 ? -8.544 -14.472 15.343 1.00 98.19 188 LYS A O 1
ATOM 1421 N N . ASP A 1 189 ? -6.878 -13.077 14.754 1.00 97.88 189 ASP A N 1
ATOM 1422 C CA . ASP A 1 189 ? -6.658 -12.545 16.102 1.00 97.88 189 ASP A CA 1
ATOM 1423 C C . ASP A 1 189 ? -7.882 -11.781 16.629 1.00 97.88 189 ASP A C 1
ATOM 1425 O O . ASP A 1 189 ? -8.301 -12.003 17.765 1.00 97.88 189 ASP A O 1
ATOM 1429 N N . VAL A 1 190 ? -8.510 -10.946 15.793 1.00 97.69 190 VAL A N 1
ATOM 1430 C CA . VAL A 1 190 ? -9.728 -10.206 16.164 1.00 97.69 190 VAL A CA 1
ATOM 1431 C C . VAL A 1 190 ? -10.879 -11.154 16.489 1.00 97.69 190 VAL A C 1
ATOM 1433 O O . VAL A 1 190 ? -11.528 -10.998 17.524 1.00 97.69 190 VAL A O 1
ATOM 1436 N N . VAL A 1 191 ? -11.125 -12.146 15.628 1.00 97.94 191 VAL A N 1
ATOM 1437 C CA . VAL A 1 191 ? -12.227 -13.106 15.800 1.00 97.94 191 VAL A CA 1
ATOM 1438 C C . VAL A 1 191 ? -12.002 -13.996 17.024 1.00 97.94 191 VAL A C 1
ATOM 1440 O O . VAL A 1 191 ? -12.920 -14.182 17.819 1.00 97.94 191 VAL A O 1
ATOM 1443 N N . ALA A 1 192 ? -10.789 -14.525 17.206 1.00 98.25 192 ALA A N 1
ATOM 1444 C CA . ALA A 1 192 ? -10.474 -15.421 18.318 1.00 98.25 192 ALA A CA 1
ATOM 1445 C C . ALA A 1 192 ? -10.442 -14.704 19.677 1.00 98.25 192 ALA A C 1
ATOM 1447 O O . ALA A 1 192 ? -10.703 -15.323 20.708 1.00 98.25 192 ALA A O 1
ATOM 1448 N N . HIS A 1 193 ? -10.128 -13.406 19.695 1.00 97.38 193 HIS A N 1
ATOM 1449 C CA . HIS A 1 193 ? -9.925 -12.637 20.921 1.00 97.38 193 HIS A CA 1
ATOM 1450 C C . HIS A 1 193 ? -10.865 -11.433 21.032 1.00 97.38 193 HIS A C 1
ATOM 1452 O O . HIS A 1 193 ? -10.474 -10.393 21.569 1.00 97.38 193 HIS A O 1
ATOM 1458 N N . TRP A 1 194 ? -12.108 -11.557 20.556 1.00 97.38 194 TRP A N 1
ATOM 1459 C CA . TRP A 1 194 ? -13.054 -10.437 20.515 1.00 97.38 194 TRP A CA 1
ATOM 1460 C C . TRP A 1 194 ? -13.239 -9.734 21.866 1.00 97.38 194 TRP A C 1
ATOM 1462 O O . TRP A 1 194 ? -13.304 -8.510 21.910 1.00 97.38 194 TRP A O 1
ATOM 1472 N N . ASP A 1 195 ? -13.222 -10.460 22.987 1.00 97.56 195 ASP A N 1
ATOM 1473 C CA . ASP A 1 195 ? -13.318 -9.849 24.321 1.00 97.56 195 ASP A CA 1
ATOM 1474 C C . ASP A 1 195 ? -12.205 -8.842 24.632 1.00 97.56 195 ASP A C 1
ATOM 1476 O O . ASP A 1 195 ? -12.422 -7.914 25.411 1.00 97.56 195 ASP A O 1
ATOM 1480 N N . LYS A 1 196 ? -11.038 -8.987 23.995 1.00 96.25 196 LYS A N 1
ATOM 1481 C CA . LYS A 1 196 ? -9.931 -8.028 24.083 1.00 96.25 196 LYS A CA 1
ATOM 1482 C C . LYS A 1 196 ? -10.122 -6.856 23.116 1.00 96.25 196 LYS A C 1
ATOM 1484 O O . LYS A 1 196 ? -9.793 -5.728 23.463 1.00 96.25 196 LYS A O 1
ATOM 1489 N N . TRP A 1 197 ? -10.667 -7.114 21.926 1.00 96.94 197 TRP A N 1
ATOM 1490 C CA . TRP A 1 197 ? -10.836 -6.137 20.839 1.00 96.94 197 TRP A CA 1
ATOM 1491 C C . TRP A 1 197 ? -12.116 -5.287 20.934 1.00 96.94 197 TRP A C 1
ATOM 1493 O O . TRP A 1 197 ? -12.206 -4.198 20.354 1.00 96.94 197 TRP A O 1
ATOM 1503 N N . LYS A 1 198 ? -13.138 -5.750 21.662 1.00 95.19 198 LYS A N 1
ATOM 1504 C CA . LYS A 1 198 ? -14.452 -5.088 21.726 1.00 95.19 198 LYS A CA 1
ATOM 1505 C C . LYS A 1 198 ? -14.400 -3.690 22.340 1.00 95.19 198 LYS A C 1
ATOM 1507 O O . LYS A 1 198 ? -15.270 -2.881 22.041 1.00 95.19 198 LYS A O 1
ATOM 1512 N N . HIS A 1 199 ? -13.362 -3.368 23.112 1.00 93.50 199 HIS A N 1
ATOM 1513 C CA . HIS A 1 199 ? -13.169 -2.051 23.733 1.00 93.50 199 HIS A CA 1
ATOM 1514 C C . HIS A 1 199 ? -12.092 -1.184 23.057 1.00 93.50 199 HIS A C 1
ATOM 1516 O O . HIS A 1 199 ? -11.815 -0.090 23.538 1.00 93.50 199 HIS A O 1
ATOM 1522 N N . GLY A 1 200 ? -11.498 -1.641 21.951 1.00 92.56 200 GLY A N 1
ATOM 1523 C CA . GLY A 1 200 ? -10.441 -0.928 21.232 1.00 92.56 200 GLY A CA 1
ATOM 1524 C C . GLY A 1 200 ? -9.250 -1.830 20.919 1.00 92.56 200 GLY A C 1
ATOM 1525 O O . GLY A 1 200 ? -9.349 -3.052 21.004 1.00 92.56 200 GLY A O 1
ATOM 1526 N N . VAL A 1 201 ? -8.122 -1.224 20.545 1.00 95.00 201 VAL A N 1
ATOM 1527 C CA . VAL A 1 201 ? -6.881 -1.949 20.233 1.00 95.00 201 VAL A CA 1
ATOM 1528 C C . VAL A 1 201 ? -6.293 -2.548 21.522 1.00 95.00 201 VAL A C 1
ATOM 1530 O O . VAL A 1 201 ? -5.987 -1.788 22.445 1.00 95.00 201 VAL A O 1
ATOM 1533 N N . PRO A 1 202 ? -6.114 -3.880 21.620 1.00 92.56 202 PRO A N 1
ATOM 1534 C CA . PRO A 1 202 ? -5.511 -4.509 22.789 1.00 92.56 202 PRO A CA 1
ATOM 1535 C C . PRO A 1 202 ? -4.058 -4.069 22.981 1.00 92.56 202 PRO A C 1
ATOM 1537 O O . PRO A 1 202 ? -3.288 -4.043 22.014 1.00 92.56 202 PRO A O 1
ATOM 1540 N N . LYS A 1 203 ? -3.691 -3.787 24.236 1.00 80.19 203 LYS A N 1
ATOM 1541 C CA . LYS A 1 203 ? -2.300 -3.559 24.650 1.00 80.19 203 LYS A CA 1
ATOM 1542 C C . LYS A 1 203 ? -1.473 -4.839 24.544 1.00 80.19 203 LYS A C 1
ATOM 1544 O O . LYS A 1 203 ? -2.034 -5.931 24.798 1.00 80.19 203 LYS A O 1
#

Foldseek 3Di:
DWEFADDDDDPDDPVCDPVPDHNPPVLHYDYAQPLVVVLLCVQQQPQDLQVLDDPLLQVQQVLAPDPVSNDGDGDDDATEIADQDQAAADVVVVVNQVVNCVSVVNPHHYDYYYHPDSVVVVVLVVCVVVVNHDRLPDDDDFFDQFDRHHGPPDDRVCAVVLPPPSGYSRRNRSRVVVVCSRCVRVVCCCVVPVVQPVVGRHD

pLDDT: mean 87.79, std 17.14, range [26.58, 98.31]

Secondary structure (DSSP, 8-state):
---------SS--TTSEETTEE-SSS-S-----HHHHHHHHHHHTT---GGG--HHHHHHHTT-SSHHHHSPP-----EEEE-SS---SHHHHHHHHHHHHHHTTT---EEEEESSHHHHHHHHHHHHHTTS--GGG--------S-SSPPTT--HHHHHHT-STT-S-S-HHHHHHHHHHHHHHHHHHHHHTHHHHTTSS--

Sequence (203 aa):
GYLAIFPTDTTTQPWNSLPTIPTPYHSEMYQLNEALLQKVLSLTSKVDLTVNDSAAAQAYRGRYAEAKAKAPPSVIQCDTMAGDTWFHGIKLGERAAAWTALWTGGKGTYCTTQQEDNATYMALTRGANSGLVDLNRVAVLRTASNFDRPYPGESAWHSLCGCGPEGGSGGFVPAISNLWAASAPFIKDVVAHWDKWKHGVPK